Protein AF-A0A146LHI1-F1 (afdb_monomer)

Structure (mmCIF, N/CA/C/O backbone):
data_AF-A0A146LHI1-F1
#
_entry.id   AF-A0A146LHI1-F1
#
loop_
_atom_site.group_PDB
_atom_site.id
_atom_site.type_symbol
_atom_site.label_atom_id
_atom_site.label_alt_id
_atom_site.label_comp_id
_atom_site.label_asym_id
_atom_site.label_entity_id
_atom_site.label_seq_id
_atom_site.pdbx_PDB_ins_code
_atom_site.Cartn_x
_atom_site.Cartn_y
_atom_site.Cartn_z
_atom_site.occupancy
_atom_site.B_iso_or_equiv
_atom_site.auth_seq_id
_atom_site.auth_comp_id
_atom_site.auth_asym_id
_atom_site.auth_atom_id
_atom_site.pdbx_PDB_model_num
ATOM 1 N N . MET A 1 1 ? 1.008 -18.408 -31.759 1.00 40.12 1 MET A N 1
ATOM 2 C CA . MET A 1 1 ? 1.563 -17.221 -31.078 1.00 40.12 1 MET A CA 1
ATOM 3 C C . MET A 1 1 ? 3.050 -17.496 -30.949 1.00 40.12 1 MET A C 1
ATOM 5 O O . MET A 1 1 ? 3.368 -18.337 -30.124 1.00 40.12 1 MET A O 1
ATOM 9 N N . PRO A 1 2 ? 3.913 -16.957 -31.830 1.00 44.72 2 PRO A N 1
ATOM 10 C CA . PRO A 1 2 ? 5.350 -17.183 -31.703 1.00 44.72 2 PRO A CA 1
ATOM 11 C C . PRO A 1 2 ? 5.844 -16.527 -30.412 1.00 44.72 2 PRO A C 1
ATOM 13 O O . PRO A 1 2 ? 5.365 -15.439 -30.060 1.00 44.72 2 PRO A O 1
ATOM 16 N N . ASP A 1 3 ? 6.725 -17.228 -29.704 1.00 42.34 3 ASP A N 1
ATOM 17 C CA . ASP A 1 3 ? 7.229 -16.852 -28.386 1.00 42.34 3 ASP A CA 1
ATOM 18 C C . ASP A 1 3 ? 7.910 -15.480 -28.446 1.00 42.34 3 ASP A C 1
ATOM 20 O O . ASP A 1 3 ? 8.604 -15.137 -29.403 1.00 42.34 3 ASP A O 1
ATOM 24 N N . SER A 1 4 ? 7.719 -14.660 -27.413 1.00 50.78 4 SER A N 1
ATOM 25 C CA . SER A 1 4 ? 8.277 -13.299 -27.335 1.00 50.78 4 SER A CA 1
ATOM 26 C C . SER A 1 4 ? 9.807 -13.257 -27.448 1.00 50.78 4 SER A C 1
ATOM 28 O O . SER A 1 4 ? 10.361 -12.230 -27.837 1.00 50.78 4 SER A O 1
ATOM 30 N N . CYS A 1 5 ? 10.475 -14.379 -27.170 1.00 47.91 5 CYS A N 1
ATOM 31 C CA . CYS A 1 5 ? 11.906 -14.577 -27.373 1.00 47.91 5 CYS A CA 1
ATOM 32 C C . CYS A 1 5 ? 12.291 -14.568 -28.867 1.00 47.91 5 CYS A C 1
ATOM 34 O O . CYS A 1 5 ? 13.275 -13.936 -29.243 1.00 47.91 5 CYS A O 1
ATOM 36 N N . GLU A 1 6 ? 11.472 -15.168 -29.739 1.00 48.50 6 GLU A N 1
ATOM 37 C CA . GLU A 1 6 ? 11.751 -15.274 -31.180 1.00 48.50 6 GLU A CA 1
ATOM 38 C C . GLU A 1 6 ? 11.708 -13.907 -31.878 1.00 48.50 6 GLU A C 1
ATOM 40 O O . GLU A 1 6 ? 12.473 -13.655 -32.805 1.00 48.50 6 GLU A O 1
ATOM 45 N N . LYS A 1 7 ? 10.877 -12.973 -31.395 1.00 50.69 7 LYS A N 1
ATOM 46 C CA . LYS A 1 7 ? 10.744 -11.629 -31.991 1.00 50.69 7 LYS A CA 1
ATOM 47 C C . LYS A 1 7 ? 11.884 -10.676 -31.629 1.00 50.69 7 LYS A C 1
ATOM 49 O O . LYS A 1 7 ? 12.226 -9.809 -32.431 1.00 50.69 7 LYS A O 1
ATOM 54 N N . GLY A 1 8 ? 12.480 -10.836 -30.445 1.00 45.81 8 GLY A N 1
ATOM 55 C CA . GLY A 1 8 ? 13.686 -10.096 -30.055 1.00 45.81 8 GLY A CA 1
ATOM 56 C C . GLY A 1 8 ? 14.889 -10.502 -30.908 1.00 45.81 8 GLY A C 1
ATOM 57 O O . GLY A 1 8 ? 15.609 -9.642 -31.418 1.00 45.81 8 GLY A O 1
ATOM 58 N N . VAL A 1 9 ? 15.029 -11.809 -31.152 1.00 55.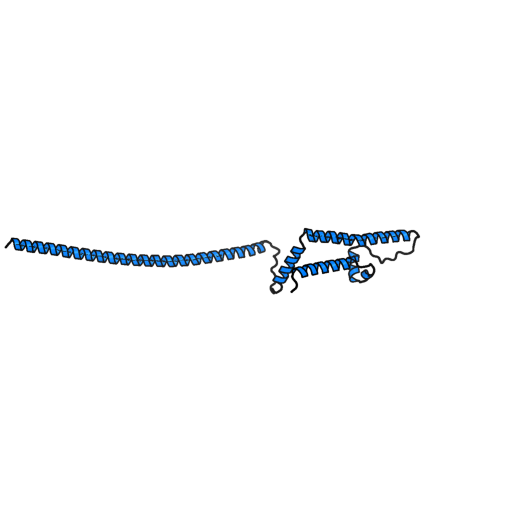19 9 VAL A N 1
ATOM 59 C CA . VAL A 1 9 ? 16.013 -12.358 -32.095 1.00 55.19 9 VAL A CA 1
ATOM 60 C C . VAL A 1 9 ? 15.736 -11.852 -33.515 1.00 55.19 9 VAL A C 1
ATOM 62 O O . VAL A 1 9 ? 16.649 -11.361 -34.164 1.00 55.19 9 VAL A O 1
ATOM 65 N N . GLU A 1 10 ? 14.474 -11.818 -33.958 1.00 54.97 10 GLU A N 1
ATOM 66 C CA . GLU A 1 10 ? 14.101 -11.312 -35.290 1.00 54.97 10 GLU A CA 1
ATOM 67 C C . GLU A 1 10 ? 14.444 -9.819 -35.495 1.00 54.97 10 GLU A C 1
ATOM 69 O O . GLU A 1 10 ? 14.783 -9.395 -36.601 1.00 54.97 10 GLU A O 1
ATOM 74 N N . HIS A 1 11 ? 14.370 -8.985 -34.454 1.00 49.94 11 HIS A N 1
ATOM 75 C CA . HIS A 1 11 ? 14.752 -7.568 -34.536 1.00 49.94 11 HIS A CA 1
ATOM 76 C C . HIS A 1 11 ? 16.267 -7.359 -34.538 1.00 49.94 11 HIS A C 1
ATOM 78 O O . HIS A 1 11 ? 16.753 -6.513 -35.294 1.00 49.94 11 HIS A O 1
ATOM 84 N N . LYS A 1 12 ? 17.009 -8.165 -33.770 1.00 53.09 12 LYS A N 1
ATOM 85 C CA . LYS A 1 12 ? 18.474 -8.220 -33.834 1.00 53.09 12 LYS A CA 1
ATOM 86 C C . LYS A 1 12 ? 18.936 -8.697 -35.207 1.00 53.09 12 LYS A C 1
ATOM 88 O O . LYS A 1 12 ? 19.757 -8.028 -35.823 1.00 53.09 12 LYS A O 1
ATOM 93 N N . ASP A 1 13 ? 18.344 -9.763 -35.733 1.00 55.41 13 ASP A N 1
ATOM 94 C CA . ASP A 1 13 ? 18.662 -10.289 -37.059 1.00 55.41 13 ASP A CA 1
ATOM 95 C C . ASP A 1 13 ? 18.301 -9.286 -38.153 1.00 55.41 13 ASP A C 1
ATOM 97 O O . ASP A 1 13 ? 19.088 -9.074 -39.065 1.00 55.41 13 ASP A O 1
ATOM 101 N N . ARG A 1 14 ? 17.175 -8.567 -38.050 1.00 59.03 14 ARG A N 1
ATOM 102 C CA . ARG A 1 14 ? 16.860 -7.475 -38.989 1.00 59.03 14 ARG A CA 1
ATOM 103 C C . ARG A 1 14 ? 17.859 -6.324 -38.913 1.00 59.03 14 ARG A C 1
ATOM 105 O O . ARG A 1 14 ? 18.213 -5.784 -39.958 1.00 59.03 14 ARG A O 1
ATOM 112 N N . PHE A 1 15 ? 18.306 -5.939 -37.720 1.00 52.72 15 PHE A N 1
ATOM 113 C CA . PHE A 1 15 ? 19.311 -4.891 -37.548 1.00 52.72 15 PHE A CA 1
ATOM 114 C C . PHE A 1 15 ? 20.678 -5.336 -38.081 1.00 52.72 15 PHE A C 1
ATOM 116 O O . PHE A 1 15 ? 21.306 -4.602 -38.836 1.00 52.72 15 PHE A O 1
ATOM 123 N N . LEU A 1 16 ? 21.097 -6.567 -37.792 1.00 56.06 16 LEU A N 1
ATOM 124 C CA . LEU A 1 16 ? 22.335 -7.146 -38.307 1.00 56.06 16 LEU A CA 1
ATOM 125 C C . LEU A 1 16 ? 22.276 -7.383 -39.820 1.00 56.06 16 LEU A C 1
ATOM 127 O O . LEU A 1 16 ? 23.267 -7.136 -40.488 1.00 56.06 16 LEU A O 1
ATOM 131 N N . VAL A 1 17 ? 21.121 -7.740 -40.387 1.00 60.38 17 VAL A N 1
ATOM 132 C CA . VAL A 1 17 ? 20.894 -7.801 -41.842 1.00 60.38 17 VAL A CA 1
ATOM 133 C C . VAL A 1 17 ? 20.937 -6.407 -42.470 1.00 60.38 17 VAL A C 1
ATOM 135 O O . VAL A 1 17 ? 21.407 -6.266 -43.595 1.00 60.38 17 VAL A O 1
ATOM 138 N N . LEU A 1 18 ? 20.464 -5.363 -41.782 1.00 54.53 18 LEU A N 1
ATOM 139 C CA . LEU A 1 18 ? 20.610 -3.976 -42.241 1.00 54.53 18 LEU A CA 1
ATOM 140 C C . LEU A 1 18 ? 22.076 -3.528 -42.199 1.00 54.53 18 LEU A C 1
ATOM 142 O O . LEU A 1 18 ? 22.525 -2.888 -43.145 1.00 54.53 18 LEU A O 1
ATOM 146 N N . VAL A 1 19 ? 22.825 -3.920 -41.167 1.00 53.97 19 VAL A N 1
ATOM 147 C CA . VAL A 1 19 ? 24.273 -3.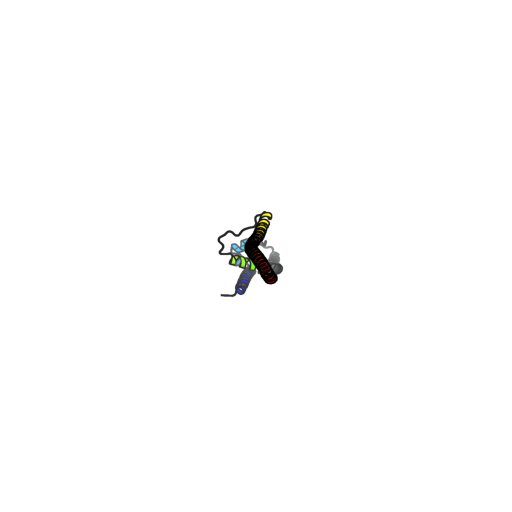695 -41.062 1.00 53.97 19 VAL A CA 1
ATOM 148 C C . VAL A 1 19 ? 25.033 -4.495 -42.122 1.00 53.97 19 VAL A C 1
ATOM 150 O O . VAL A 1 19 ? 25.901 -3.936 -42.775 1.00 53.97 19 VAL A O 1
ATOM 153 N N . ASP A 1 20 ? 24.670 -5.751 -42.382 1.00 52.69 20 ASP A N 1
ATOM 154 C CA . ASP A 1 20 ? 25.296 -6.586 -43.413 1.00 52.69 20 ASP A CA 1
ATOM 155 C C . ASP A 1 20 ? 24.976 -6.073 -44.823 1.00 52.69 20 ASP A C 1
ATOM 157 O O . ASP A 1 20 ? 25.837 -6.090 -45.702 1.00 52.69 20 ASP A O 1
ATOM 161 N N . LYS A 1 21 ? 23.759 -5.559 -45.051 1.00 53.72 21 LYS A N 1
ATOM 162 C CA . LYS A 1 21 ? 23.405 -4.830 -46.280 1.00 53.72 21 LYS A CA 1
ATOM 163 C C . LYS A 1 21 ? 24.200 -3.533 -46.414 1.00 53.72 21 LYS A C 1
ATOM 165 O O . LYS A 1 21 ? 24.601 -3.198 -47.518 1.00 53.72 21 LYS A O 1
ATOM 170 N N . TRP A 1 22 ? 24.457 -2.837 -45.308 1.00 48.62 22 TRP A N 1
ATOM 171 C CA . TRP A 1 22 ? 25.264 -1.616 -45.263 1.00 48.62 22 TRP A CA 1
ATOM 172 C C . TRP A 1 22 ? 26.755 -1.892 -45.524 1.00 48.62 22 TRP A C 1
ATOM 174 O O . TRP A 1 22 ? 27.389 -1.143 -46.260 1.00 48.62 22 TRP A O 1
ATOM 184 N N . THR A 1 23 ? 27.304 -3.001 -45.016 1.00 49.88 23 THR A N 1
ATOM 185 C CA . THR A 1 23 ? 28.701 -3.412 -45.246 1.00 49.88 23 THR A CA 1
ATOM 186 C C . THR A 1 23 ? 28.937 -4.077 -46.604 1.00 49.88 23 THR A C 1
ATOM 188 O O . THR A 1 23 ? 30.061 -4.054 -47.089 1.00 49.88 23 THR A O 1
ATOM 191 N N . ASN A 1 24 ? 27.903 -4.667 -47.219 1.00 46.91 24 ASN A N 1
ATOM 192 C CA . ASN A 1 24 ? 27.976 -5.299 -48.546 1.00 46.91 24 ASN A CA 1
ATOM 193 C C . ASN A 1 24 ? 27.496 -4.383 -49.688 1.00 46.91 24 ASN A C 1
ATOM 195 O O . ASN A 1 24 ? 27.391 -4.842 -50.826 1.00 46.91 24 ASN A O 1
ATOM 199 N N . CYS A 1 25 ? 27.205 -3.106 -49.416 1.00 48.09 25 CYS A N 1
ATOM 200 C CA . CYS A 1 25 ? 26.961 -2.117 -50.464 1.00 48.09 25 CYS A CA 1
ATOM 201 C C . CYS A 1 25 ? 28.216 -1.988 -51.341 1.00 48.09 25 CYS A C 1
ATOM 203 O O . CYS A 1 25 ? 29.228 -1.418 -50.930 1.00 48.09 25 CYS A O 1
ATOM 205 N N . ALA A 1 26 ? 28.152 -2.514 -52.564 1.00 49.66 26 ALA A N 1
ATOM 206 C CA . ALA A 1 26 ? 29.173 -2.267 -53.569 1.00 49.66 26 ALA A CA 1
ATOM 207 C C . ALA A 1 26 ? 29.173 -0.779 -53.956 1.00 49.66 26 ALA A C 1
ATOM 209 O O . ALA A 1 26 ? 28.142 -0.109 -53.911 1.00 49.66 26 ALA A O 1
ATOM 210 N N . LEU A 1 27 ? 30.328 -0.273 -54.396 1.00 46.66 27 LEU A N 1
ATOM 211 C CA . LEU A 1 27 ? 30.527 1.118 -54.832 1.00 46.66 27 LEU A CA 1
ATOM 212 C C . LEU A 1 27 ? 29.506 1.605 -55.886 1.00 46.66 27 LEU A C 1
ATOM 214 O O . LEU A 1 27 ? 29.318 2.808 -56.025 1.00 46.66 27 LEU A O 1
ATOM 218 N N . GLU A 1 28 ? 28.843 0.695 -56.604 1.00 46.12 28 GLU A N 1
ATOM 219 C CA . GLU A 1 28 ? 27.830 1.004 -57.622 1.00 46.12 28 GLU A CA 1
ATOM 220 C C . GLU A 1 28 ? 26.436 1.312 -57.030 1.00 46.12 28 GLU A C 1
ATOM 222 O O . GLU A 1 28 ? 25.680 2.093 -57.612 1.00 46.12 28 GLU A O 1
ATOM 227 N N . ASP A 1 29 ? 26.113 0.802 -55.833 1.00 46.62 29 ASP A N 1
ATOM 228 C CA . ASP A 1 29 ? 24.834 1.051 -55.139 1.00 46.62 29 ASP A CA 1
ATOM 229 C C . ASP A 1 29 ? 24.821 2.358 -54.324 1.00 46.62 29 ASP A C 1
ATOM 231 O O . ASP A 1 29 ? 23.758 2.858 -53.945 1.00 46.62 29 ASP A O 1
ATOM 235 N N . VAL A 1 30 ? 25.993 2.961 -54.100 1.00 45.81 30 VAL A N 1
ATOM 236 C CA . VAL A 1 30 ? 26.155 4.263 -53.423 1.00 45.81 30 VAL A CA 1
ATOM 237 C C . VAL A 1 30 ? 25.654 5.427 -54.300 1.00 45.81 30 VAL A C 1
ATOM 239 O O . VAL A 1 30 ? 25.475 6.538 -53.816 1.00 45.81 30 VAL A O 1
ATOM 242 N N . SER A 1 31 ? 25.336 5.168 -55.573 1.00 46.47 31 SER A N 1
ATOM 243 C CA . SER A 1 31 ? 24.736 6.134 -56.508 1.00 46.47 31 SER A CA 1
ATOM 244 C C . SER A 1 31 ? 23.271 6.492 -56.202 1.00 46.47 31 SER A C 1
ATOM 246 O O . SER A 1 31 ? 22.722 7.411 -56.808 1.00 46.47 31 SER A O 1
ATOM 248 N N . LYS A 1 32 ? 22.614 5.801 -55.257 1.00 49.12 32 LYS A N 1
ATOM 249 C CA . LYS A 1 32 ? 21.265 6.162 -54.797 1.00 49.12 32 LYS A CA 1
ATOM 250 C C . LYS A 1 32 ? 21.356 7.263 -53.737 1.00 49.12 3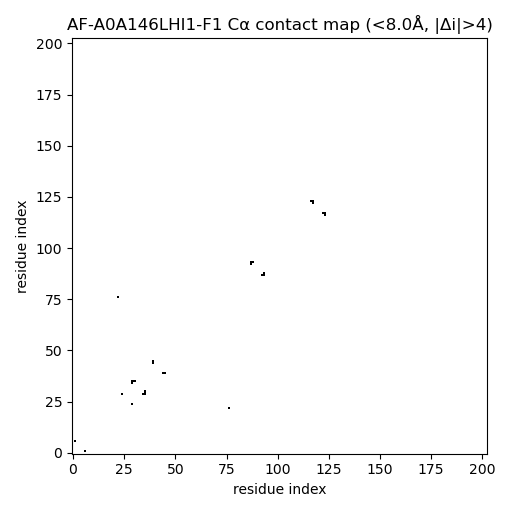2 LYS A C 1
ATOM 252 O O . LYS A 1 32 ? 21.743 7.014 -52.595 1.00 49.12 32 LYS A O 1
ATOM 257 N N . GLU A 1 33 ? 20.940 8.462 -54.138 1.00 46.28 33 GLU A N 1
ATOM 258 C CA . GLU A 1 33 ? 21.005 9.772 -53.459 1.00 46.28 33 GLU A CA 1
ATOM 259 C C . GLU A 1 33 ? 20.912 9.775 -51.917 1.00 46.28 33 GLU A C 1
ATOM 261 O O . GLU A 1 33 ? 21.637 10.526 -51.275 1.00 46.28 33 GLU A O 1
ATOM 266 N N . ARG A 1 34 ? 20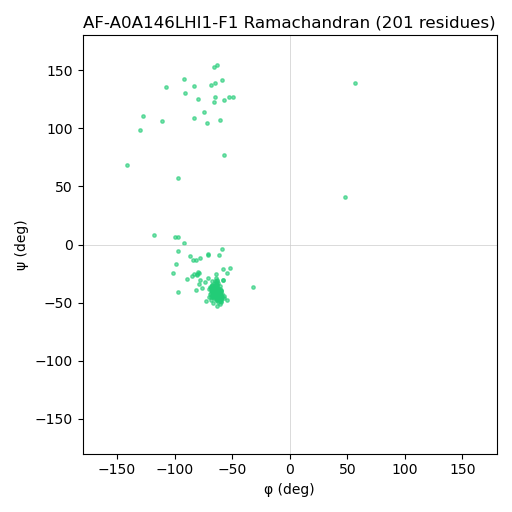.108 8.909 -51.279 1.00 42.22 34 ARG A N 1
ATOM 267 C CA . ARG A 1 34 ? 19.933 8.918 -49.807 1.00 42.22 34 ARG A CA 1
ATOM 268 C C . ARG A 1 34 ? 21.040 8.243 -48.994 1.00 42.22 34 ARG A C 1
ATOM 270 O O . ARG A 1 34 ? 21.176 8.550 -47.815 1.00 42.22 34 ARG A O 1
ATOM 277 N N . VAL A 1 35 ? 21.798 7.309 -49.571 1.00 41.41 35 VAL A N 1
ATOM 278 C CA . VAL A 1 35 ? 22.931 6.663 -48.869 1.00 41.41 35 VAL A CA 1
ATOM 279 C C . VAL A 1 35 ? 24.216 7.466 -49.088 1.00 41.41 35 VAL A C 1
ATOM 281 O O . VAL A 1 35 ? 25.051 7.532 -48.189 1.00 41.41 35 VAL A O 1
ATOM 284 N N . SER A 1 36 ? 24.323 8.146 -50.236 1.00 47.12 36 SER A N 1
ATOM 285 C CA . SER A 1 36 ? 25.430 9.047 -50.574 1.00 47.12 36 SER A CA 1
ATOM 286 C C . SER A 1 36 ? 25.537 10.240 -49.620 1.00 47.12 36 SER A C 1
ATOM 288 O O . SER A 1 36 ? 26.639 10.528 -49.169 1.00 47.12 36 SER A O 1
ATOM 290 N N . GLU A 1 37 ? 24.425 10.894 -49.259 1.00 43.09 37 GLU A N 1
ATOM 291 C CA . GLU A 1 37 ? 24.446 12.059 -48.349 1.00 43.09 37 GLU A CA 1
ATOM 292 C C . GLU A 1 37 ? 24.978 11.712 -46.950 1.00 43.09 37 GLU A C 1
ATOM 294 O O . GLU A 1 37 ? 25.816 12.423 -46.406 1.00 43.09 37 GLU A O 1
ATOM 299 N N . ILE A 1 38 ? 24.554 10.580 -46.378 1.00 42.56 38 ILE A N 1
ATOM 300 C CA . ILE A 1 38 ? 24.978 10.174 -45.026 1.00 42.56 38 ILE A CA 1
ATOM 301 C C . ILE A 1 38 ? 26.440 9.687 -45.024 1.00 42.56 38 ILE A C 1
ATOM 303 O O . ILE A 1 38 ? 27.160 9.882 -44.046 1.00 42.56 38 ILE A O 1
ATOM 307 N N . PHE A 1 39 ? 26.909 9.070 -46.114 1.00 40.38 39 PHE A N 1
ATOM 308 C CA . PHE A 1 39 ? 28.303 8.625 -46.232 1.00 40.38 39 PHE A CA 1
ATOM 309 C C . PHE A 1 39 ? 29.284 9.753 -46.575 1.00 40.38 39 PHE A C 1
ATOM 311 O O . PHE A 1 39 ? 30.417 9.709 -46.095 1.00 40.38 39 PHE A O 1
ATOM 318 N N . GLN A 1 40 ? 28.875 10.747 -47.371 1.00 45.31 40 GLN A N 1
ATOM 319 C CA . GLN A 1 40 ? 29.723 11.885 -47.747 1.00 45.31 40 GLN A CA 1
ATOM 320 C C . GLN A 1 40 ? 30.107 12.752 -46.541 1.00 45.31 40 GLN A C 1
ATOM 322 O O . GLN A 1 40 ? 31.238 13.234 -46.492 1.00 45.31 40 GLN A O 1
ATOM 327 N N . ASP A 1 41 ? 29.220 12.874 -45.549 1.00 39.22 41 ASP A N 1
ATOM 328 C CA . ASP A 1 41 ? 29.472 13.677 -44.346 1.00 39.22 41 ASP A CA 1
ATOM 329 C C . ASP A 1 41 ? 30.290 12.944 -43.266 1.00 39.22 41 ASP A C 1
ATOM 331 O O . ASP A 1 41 ? 30.971 13.587 -42.467 1.00 39.22 41 ASP A O 1
ATOM 335 N N . CYS A 1 42 ? 30.266 11.605 -43.222 1.00 40.53 42 CYS A N 1
ATOM 336 C CA . CYS A 1 42 ? 30.952 10.834 -42.173 1.00 40.53 42 CYS A CA 1
ATOM 337 C C . CYS A 1 42 ? 32.292 10.219 -42.599 1.00 40.53 42 CYS A C 1
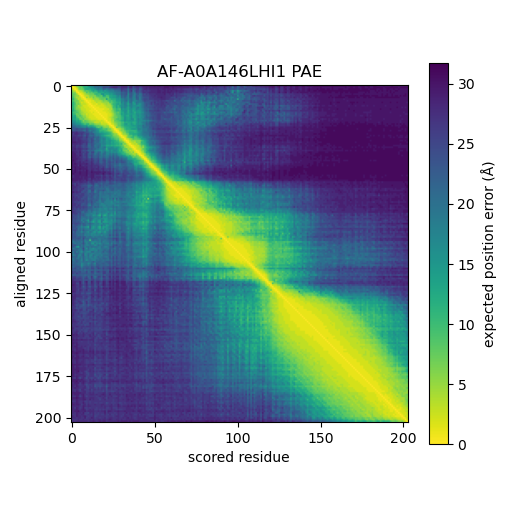ATOM 339 O O . CYS A 1 42 ? 33.139 9.954 -41.745 1.00 40.53 42 CYS A O 1
ATOM 341 N N . VAL A 1 43 ? 32.516 9.980 -43.893 1.00 46.19 43 VAL A N 1
ATOM 342 C CA . VAL A 1 43 ? 33.766 9.405 -44.402 1.00 46.19 43 VAL A CA 1
ATOM 343 C C . VAL A 1 43 ? 34.237 10.282 -45.554 1.00 46.19 43 VAL A C 1
ATOM 345 O O . VAL A 1 43 ? 33.747 10.154 -46.669 1.00 46.19 43 VAL A O 1
ATOM 348 N N . CYS A 1 44 ? 35.179 11.189 -45.277 1.00 43.09 44 CYS A N 1
ATOM 349 C CA . CYS A 1 44 ? 35.754 12.147 -46.228 1.00 43.09 44 CYS A CA 1
ATOM 350 C C . CYS A 1 44 ? 36.378 11.478 -47.470 1.00 43.09 44 CYS A C 1
ATOM 352 O O . CYS A 1 44 ? 37.601 11.374 -47.582 1.00 43.09 44 CYS A O 1
ATOM 354 N N . VAL A 1 45 ? 35.565 11.030 -48.427 1.00 44.22 45 VAL A N 1
ATOM 355 C CA . VAL A 1 45 ? 36.022 10.518 -49.723 1.00 44.22 45 VAL A CA 1
ATOM 356 C C . VAL A 1 45 ? 35.054 10.976 -50.816 1.00 44.22 45 VAL A C 1
ATOM 358 O O . VAL A 1 45 ? 34.341 10.177 -51.420 1.00 44.22 45 VAL A O 1
ATOM 361 N N . SER A 1 46 ? 35.037 12.279 -51.097 1.00 43.03 46 SER A N 1
ATOM 362 C CA . SER A 1 46 ? 34.418 12.809 -52.316 1.00 43.03 46 SER A CA 1
ATOM 363 C C . SER A 1 46 ? 35.182 12.303 -53.546 1.00 43.03 46 SER A C 1
ATOM 365 O O . SER A 1 46 ? 36.403 12.446 -53.619 1.00 43.03 46 SER A O 1
ATOM 367 N N . ILE A 1 47 ? 34.474 11.700 -54.507 1.00 49.47 47 ILE A N 1
ATOM 368 C CA . ILE A 1 47 ? 35.050 11.181 -55.765 1.00 49.47 47 ILE A CA 1
ATOM 369 C C . ILE A 1 47 ? 34.856 12.155 -56.936 1.00 49.47 47 ILE A C 1
ATOM 371 O O . ILE A 1 47 ? 35.591 12.074 -57.915 1.00 49.47 47 ILE A O 1
ATOM 375 N N . ASP A 1 48 ? 33.964 13.136 -56.846 1.00 43.34 48 ASP A N 1
ATOM 376 C CA . ASP A 1 48 ? 33.570 13.896 -58.038 1.00 43.34 48 ASP A CA 1
ATOM 377 C C . ASP A 1 48 ? 34.317 15.223 -58.198 1.00 43.34 48 ASP A C 1
ATOM 379 O O . ASP A 1 48 ? 33.720 16.291 -58.325 1.00 43.34 48 ASP A O 1
ATOM 383 N N . GLN A 1 49 ? 35.650 15.164 -58.247 1.00 40.06 49 GLN A N 1
ATOM 384 C CA . GLN A 1 49 ? 36.427 16.259 -58.830 1.00 40.06 49 GLN A CA 1
ATOM 385 C C . GLN A 1 49 ? 37.391 15.721 -59.897 1.00 40.06 49 GLN A C 1
ATOM 387 O O . GLN A 1 49 ? 38.360 15.036 -59.561 1.00 40.06 49 GLN A O 1
ATOM 392 N N . PRO A 1 50 ? 37.161 16.014 -61.192 1.00 40.28 50 PRO A N 1
ATOM 393 C CA . PRO A 1 50 ? 38.041 15.555 -62.252 1.00 40.28 50 PRO A CA 1
ATOM 394 C C . PRO A 1 50 ? 39.354 16.343 -62.171 1.00 40.28 50 PRO A C 1
ATOM 396 O O . PRO A 1 50 ? 39.408 17.515 -62.542 1.00 40.28 50 PRO A O 1
ATOM 399 N N . ARG A 1 51 ? 40.429 15.716 -61.675 1.00 43.53 51 ARG A N 1
ATOM 400 C CA . ARG A 1 51 ? 41.785 16.248 -61.871 1.00 43.53 51 ARG A CA 1
ATOM 401 C C . ARG A 1 51 ? 42.269 15.879 -63.272 1.00 43.53 51 ARG A C 1
ATOM 403 O O . ARG A 1 51 ? 42.235 14.725 -63.686 1.00 43.53 51 ARG A O 1
ATOM 410 N N . SER A 1 52 ? 42.657 16.913 -64.002 1.00 38.41 52 SER A N 1
ATOM 411 C CA . SER A 1 52 ? 43.116 16.929 -65.385 1.00 38.41 52 SER A CA 1
ATOM 412 C C . SER A 1 52 ? 44.481 16.249 -65.591 1.00 38.41 52 SER A C 1
ATOM 414 O O . SER A 1 52 ? 45.419 16.517 -64.853 1.00 38.41 52 SER A O 1
ATOM 416 N N . LEU A 1 53 ? 44.553 15.463 -66.677 1.00 38.97 53 LEU A N 1
ATOM 417 C CA . LEU A 1 53 ? 45.695 14.865 -67.405 1.00 38.97 53 LEU A CA 1
ATOM 418 C C . LEU A 1 53 ? 46.717 13.958 -66.666 1.00 38.97 53 LEU A C 1
ATOM 420 O O . LEU A 1 53 ? 47.180 14.297 -65.584 1.00 38.97 53 LEU A O 1
ATOM 424 N N . PRO A 1 54 ? 47.154 12.839 -67.299 1.00 45.44 54 PRO A N 1
ATOM 425 C CA . PRO A 1 54 ? 47.951 11.807 -66.644 1.00 45.44 54 PRO A CA 1
ATOM 426 C C . PRO A 1 54 ? 49.465 12.050 -66.767 1.00 45.44 54 PRO A C 1
ATOM 428 O O . PRO A 1 54 ? 50.008 12.208 -67.862 1.00 45.44 54 PRO A O 1
ATOM 431 N N . SER A 1 55 ? 50.160 11.977 -65.639 1.00 48.22 55 SER A N 1
ATOM 432 C CA . SER A 1 55 ? 51.602 11.762 -65.519 1.00 48.22 55 SER A CA 1
ATOM 433 C C . SER A 1 55 ? 51.868 10.256 -65.383 1.00 48.22 55 SER A C 1
ATOM 435 O O . SER A 1 55 ? 51.115 9.525 -64.745 1.00 48.22 55 SER A O 1
ATOM 437 N N . SER A 1 56 ? 52.944 9.732 -65.975 1.00 49.28 56 SER A N 1
ATOM 438 C CA . SER A 1 56 ? 53.242 8.286 -66.010 1.00 49.28 56 SER A CA 1
ATOM 439 C C . SER A 1 56 ? 53.441 7.623 -64.634 1.00 49.28 56 SER A C 1
ATOM 441 O O . SER A 1 56 ? 53.480 6.394 -64.559 1.00 49.28 56 SER A O 1
ATOM 443 N N . ASN A 1 57 ? 53.519 8.406 -63.552 1.00 51.22 57 ASN A N 1
ATOM 444 C CA . ASN A 1 57 ? 53.547 7.923 -62.166 1.00 51.22 57 ASN A CA 1
ATOM 445 C C . ASN A 1 57 ? 52.142 7.710 -61.557 1.00 51.22 57 ASN A C 1
ATOM 447 O O . ASN A 1 57 ? 52.015 7.063 -60.513 1.00 51.22 57 ASN A O 1
ATOM 451 N N . ASP A 1 58 ? 51.082 8.163 -62.231 1.00 53.00 58 ASP A N 1
ATOM 452 C CA . ASP A 1 58 ? 49.710 8.147 -61.710 1.00 53.00 58 ASP A CA 1
ATOM 453 C C . ASP A 1 58 ? 49.124 6.740 -61.625 1.00 53.00 58 ASP A C 1
ATOM 455 O O . ASP A 1 58 ? 48.373 6.444 -60.709 1.00 53.00 58 ASP A O 1
ATOM 459 N N . LYS A 1 59 ? 49.536 5.794 -62.479 1.00 53.91 59 LYS A N 1
ATOM 460 C CA . LYS A 1 59 ? 49.020 4.411 -62.399 1.00 53.91 59 LYS A CA 1
ATOM 461 C C . LYS A 1 59 ? 49.417 3.699 -61.103 1.00 53.91 59 LYS A C 1
ATOM 463 O O . LYS A 1 59 ? 48.683 2.829 -60.632 1.00 53.91 59 LYS A O 1
ATOM 468 N N . GLN A 1 60 ? 50.581 4.025 -60.537 1.00 53.56 60 GLN A N 1
ATOM 469 C CA . GLN A 1 60 ? 51.016 3.469 -59.254 1.00 53.56 60 GLN A CA 1
ATOM 470 C C . GLN A 1 60 ? 50.369 4.212 -58.082 1.00 53.56 60 GLN A C 1
ATOM 472 O O . GLN A 1 60 ? 49.926 3.556 -57.138 1.00 53.56 60 GLN A O 1
ATOM 477 N N . ALA A 1 61 ? 50.242 5.540 -58.180 1.00 50.31 61 ALA A N 1
ATOM 478 C CA . ALA A 1 61 ? 49.532 6.360 -57.202 1.00 50.31 61 ALA A CA 1
ATOM 479 C C . ALA A 1 61 ? 48.039 5.990 -57.118 1.00 50.31 61 ALA A C 1
ATOM 481 O O . ALA A 1 61 ? 47.534 5.756 -56.026 1.00 50.31 61 ALA A O 1
ATOM 482 N N . ASP A 1 62 ? 47.368 5.788 -58.252 1.00 53.16 62 ASP A N 1
ATOM 483 C CA . ASP A 1 62 ? 45.978 5.331 -58.341 1.00 53.16 62 ASP A CA 1
ATOM 484 C C . ASP A 1 62 ? 45.802 3.915 -57.794 1.00 53.16 62 ASP A C 1
ATOM 486 O O . ASP A 1 62 ? 44.807 3.608 -57.137 1.00 53.16 62 ASP A O 1
ATOM 490 N N . LYS A 1 63 ? 46.770 3.020 -58.033 1.00 56.69 63 LYS A N 1
ATOM 491 C CA . LYS A 1 63 ? 46.739 1.656 -57.484 1.00 56.69 63 LYS A CA 1
ATOM 492 C C . LYS A 1 63 ? 46.929 1.662 -55.967 1.00 56.69 63 LYS A C 1
ATOM 494 O O . LYS A 1 63 ? 46.294 0.863 -55.280 1.00 56.69 63 LYS A O 1
ATOM 499 N N . LEU A 1 64 ? 47.776 2.547 -55.445 1.00 57.44 64 LEU A N 1
ATOM 500 C CA . LEU A 1 64 ? 47.972 2.738 -54.010 1.00 57.44 64 LEU A CA 1
ATOM 501 C C . LEU A 1 64 ? 46.743 3.391 -53.364 1.00 57.44 64 LEU A C 1
ATOM 503 O O . LEU A 1 64 ? 46.262 2.885 -52.356 1.00 57.44 64 LEU A O 1
ATOM 507 N N . ALA A 1 65 ? 46.177 4.431 -53.978 1.00 55.44 65 ALA A N 1
ATOM 508 C CA . ALA A 1 65 ? 44.959 5.095 -53.521 1.00 55.44 65 ALA A CA 1
ATOM 509 C C . ALA A 1 65 ? 43.763 4.133 -53.504 1.00 55.44 65 ALA A C 1
ATOM 511 O O . ALA A 1 65 ? 43.034 4.079 -52.516 1.00 55.44 65 ALA A O 1
ATOM 512 N N . LYS A 1 66 ? 43.606 3.294 -54.540 1.00 59.25 66 LYS A N 1
ATOM 513 C CA . LYS A 1 66 ? 42.602 2.218 -54.559 1.00 59.25 66 LYS A CA 1
ATOM 514 C C . LYS A 1 66 ? 42.824 1.216 -53.430 1.00 59.25 66 LYS A C 1
ATOM 516 O O . LYS A 1 66 ? 41.872 0.890 -52.740 1.00 59.25 66 LYS A O 1
ATOM 521 N N . LYS A 1 67 ? 44.063 0.775 -53.188 1.00 62.78 67 LYS A N 1
ATOM 522 C CA . LYS A 1 67 ? 44.379 -0.150 -52.083 1.00 62.78 67 LYS A CA 1
ATOM 523 C C . LYS A 1 67 ? 44.108 0.450 -50.703 1.00 62.78 67 LYS A C 1
ATOM 525 O O . LYS A 1 67 ? 43.543 -0.239 -49.864 1.00 62.78 67 LYS A O 1
ATOM 530 N N . ILE A 1 68 ? 44.491 1.706 -50.473 1.00 57.66 68 ILE A N 1
ATOM 531 C CA . ILE A 1 68 ? 44.241 2.419 -49.211 1.00 57.66 68 ILE A CA 1
ATOM 532 C C . ILE A 1 68 ? 42.735 2.597 -49.006 1.00 57.66 68 ILE A C 1
ATOM 534 O O . ILE A 1 68 ? 42.226 2.327 -47.925 1.00 57.66 68 ILE A O 1
ATOM 538 N N . LYS A 1 69 ? 42.003 2.969 -50.060 1.00 62.59 69 LYS A N 1
ATOM 539 C CA . LYS A 1 69 ? 40.549 3.107 -50.014 1.00 62.59 69 LYS A CA 1
ATOM 540 C C . LYS A 1 69 ? 39.853 1.779 -49.728 1.00 62.59 69 LYS A C 1
ATOM 542 O O . LYS A 1 69 ? 39.008 1.742 -48.848 1.00 62.59 69 LYS A O 1
ATOM 547 N N . THR A 1 70 ? 40.219 0.701 -50.421 1.00 61.75 70 THR A N 1
ATOM 548 C CA . THR A 1 70 ? 39.691 -0.642 -50.143 1.00 61.75 70 THR A CA 1
ATOM 549 C C . THR A 1 70 ? 40.013 -1.059 -48.709 1.00 61.75 70 THR A C 1
ATOM 551 O O . THR A 1 70 ? 39.125 -1.503 -48.002 1.00 61.75 70 THR A O 1
ATOM 554 N N . ALA A 1 71 ? 41.232 -0.814 -48.221 1.00 59.16 71 ALA A N 1
ATOM 555 C CA . ALA A 1 71 ? 41.594 -1.117 -46.839 1.00 59.16 71 ALA A CA 1
ATOM 556 C C . ALA A 1 71 ? 40.747 -0.340 -45.817 1.00 59.16 71 ALA A C 1
ATOM 558 O O . ALA A 1 71 ? 40.312 -0.926 -44.832 1.00 59.16 71 ALA A O 1
ATOM 559 N N . ILE A 1 72 ? 40.481 0.949 -46.041 1.00 56.25 72 ILE A N 1
ATOM 560 C CA . ILE A 1 72 ? 39.633 1.775 -45.164 1.00 56.25 72 ILE A CA 1
ATOM 561 C C . ILE A 1 72 ? 38.170 1.313 -45.236 1.00 56.25 72 ILE A C 1
ATOM 563 O O . ILE A 1 72 ? 37.550 1.073 -44.206 1.00 56.25 72 ILE A O 1
ATOM 567 N N . VAL A 1 73 ? 37.634 1.109 -46.440 1.00 58.84 73 VAL A N 1
ATOM 568 C CA . VAL A 1 73 ? 36.248 0.654 -46.645 1.00 58.84 73 VAL A CA 1
ATOM 569 C C . VAL A 1 73 ? 36.020 -0.748 -46.076 1.00 58.84 73 VAL A C 1
ATOM 571 O O . VAL A 1 73 ? 34.960 -1.006 -45.521 1.00 58.84 73 VAL A O 1
ATOM 574 N N . ASP A 1 74 ? 37.015 -1.632 -46.132 1.00 60.62 74 ASP A N 1
ATOM 575 C CA . ASP A 1 74 ? 36.884 -3.002 -45.633 1.00 60.62 74 ASP A CA 1
ATOM 576 C C . ASP A 1 74 ? 37.163 -3.122 -44.125 1.00 60.62 74 ASP A C 1
ATOM 578 O O . ASP A 1 74 ? 36.670 -4.056 -43.484 1.00 60.62 74 ASP A O 1
ATOM 582 N N . SER A 1 75 ? 37.975 -2.225 -43.546 1.00 61.22 75 SER A N 1
ATOM 583 C CA . SER A 1 75 ? 38.387 -2.304 -42.133 1.00 61.22 75 SER A CA 1
ATOM 584 C C . SER A 1 75 ? 37.547 -1.434 -41.203 1.00 61.22 75 SER A C 1
ATOM 586 O O . SER A 1 75 ? 37.179 -1.898 -40.123 1.00 61.22 75 SER A O 1
ATOM 588 N N . THR A 1 76 ? 37.186 -0.214 -41.609 1.00 65.94 76 THR A N 1
ATOM 589 C CA . THR A 1 76 ? 36.464 0.735 -40.751 1.00 65.94 76 THR A CA 1
ATOM 590 C C . THR A 1 76 ? 35.078 0.221 -40.341 1.00 65.94 76 THR A C 1
ATOM 592 O O . THR A 1 76 ? 34.797 0.225 -39.144 1.00 65.94 76 THR A O 1
ATOM 595 N N . PRO A 1 77 ? 34.230 -0.328 -41.235 1.00 68.12 77 PRO A N 1
ATOM 596 C CA . PRO A 1 77 ? 32.930 -0.870 -40.831 1.00 68.12 77 PRO A CA 1
ATOM 597 C C . PRO A 1 77 ? 33.040 -2.090 -39.909 1.00 68.12 77 PRO A C 1
ATOM 599 O O . PRO A 1 77 ? 32.208 -2.265 -39.022 1.00 68.12 77 PRO A O 1
ATOM 602 N N . LYS A 1 78 ? 34.079 -2.923 -40.077 1.00 70.56 78 LYS A N 1
ATOM 603 C CA . LYS A 1 78 ? 34.329 -4.069 -39.187 1.00 70.56 78 LYS A CA 1
ATOM 604 C C . LYS A 1 78 ? 34.714 -3.606 -37.790 1.00 70.56 78 LYS A C 1
ATOM 606 O O . LYS A 1 78 ? 34.187 -4.139 -36.822 1.00 70.56 78 LYS A O 1
ATOM 611 N N . HIS A 1 79 ? 35.593 -2.612 -37.692 1.00 68.31 79 HIS A N 1
ATOM 612 C CA . HIS A 1 79 ? 36.021 -2.075 -36.406 1.00 68.31 79 HIS A CA 1
ATOM 613 C C . HIS A 1 79 ? 34.868 -1.379 -35.675 1.00 68.31 79 HIS A C 1
ATOM 615 O O . HIS A 1 79 ? 34.596 -1.711 -34.529 1.00 68.31 79 HIS A O 1
ATOM 621 N N . VAL A 1 80 ? 34.102 -0.540 -36.381 1.00 72.00 80 VAL A N 1
ATOM 622 C CA . VAL A 1 80 ? 32.898 0.110 -35.836 1.00 72.00 80 VAL A CA 1
ATOM 623 C C . VAL A 1 80 ? 31.866 -0.922 -35.374 1.00 72.00 80 VAL A C 1
ATOM 625 O O . VAL A 1 80 ? 31.251 -0.748 -34.327 1.00 72.00 80 VAL A O 1
ATOM 628 N N . ARG A 1 81 ? 31.672 -2.021 -36.117 1.00 71.38 81 ARG A N 1
ATOM 629 C CA . ARG A 1 81 ? 30.756 -3.097 -35.707 1.00 71.38 81 ARG A CA 1
ATOM 630 C C . ARG A 1 81 ? 31.223 -3.790 -34.430 1.00 71.38 81 ARG A C 1
ATOM 632 O O . ARG A 1 81 ? 30.380 -4.095 -33.592 1.00 71.38 81 ARG A O 1
ATOM 639 N N . VAL A 1 82 ? 32.522 -4.055 -34.298 1.00 76.06 82 VAL A N 1
ATOM 640 C CA . VAL A 1 82 ? 33.097 -4.663 -33.090 1.00 76.06 82 VAL A CA 1
ATOM 641 C C . VAL A 1 82 ? 32.909 -3.729 -31.898 1.00 76.06 82 VAL A C 1
ATOM 643 O O . VAL A 1 82 ? 32.260 -4.135 -30.943 1.00 76.06 82 VAL A O 1
ATOM 646 N N . GLU A 1 83 ? 33.325 -2.465 -32.003 1.00 74.88 83 GLU A N 1
ATOM 647 C CA . GLU A 1 83 ? 33.165 -1.482 -30.920 1.00 74.88 83 GLU A CA 1
ATOM 648 C C . GLU A 1 83 ? 31.695 -1.275 -30.530 1.00 74.88 83 GLU A C 1
ATOM 650 O O . GLU A 1 83 ? 31.361 -1.186 -29.352 1.00 74.88 83 GLU A O 1
ATOM 655 N N . LEU A 1 84 ? 30.785 -1.235 -31.509 1.00 73.25 84 LEU A N 1
ATOM 656 C CA . LEU A 1 84 ? 29.355 -1.106 -31.237 1.00 73.25 84 LEU A CA 1
ATOM 657 C C . LEU A 1 84 ? 28.798 -2.351 -30.541 1.00 73.25 84 LEU A C 1
ATOM 659 O O . LEU A 1 84 ? 27.966 -2.225 -29.648 1.00 73.25 84 LEU A O 1
ATOM 663 N N . THR A 1 85 ? 29.230 -3.545 -30.948 1.00 75.06 85 THR A N 1
ATOM 664 C CA . THR A 1 85 ? 28.782 -4.802 -30.332 1.00 75.06 85 THR A CA 1
ATOM 665 C C . THR A 1 85 ? 29.289 -4.897 -28.897 1.00 75.06 85 THR A C 1
ATOM 667 O O . THR A 1 85 ? 28.498 -5.161 -27.998 1.00 75.06 85 THR A O 1
ATOM 670 N N . GLU A 1 86 ? 30.562 -4.575 -28.668 1.00 78.19 86 GLU A N 1
ATOM 671 C CA . GLU A 1 86 ? 31.161 -4.516 -27.332 1.00 78.19 86 GLU A CA 1
ATOM 672 C C . GLU A 1 86 ? 30.434 -3.492 -26.450 1.00 78.19 86 GLU A C 1
ATOM 674 O O . GLU A 1 86 ? 29.995 -3.827 -25.355 1.00 78.19 86 GLU A O 1
ATOM 679 N N . ALA A 1 87 ? 30.176 -2.278 -26.949 1.00 74.94 87 ALA A N 1
ATOM 680 C CA . ALA A 1 87 ? 29.435 -1.261 -26.203 1.00 74.94 87 ALA A CA 1
ATOM 681 C C . ALA A 1 87 ? 27.987 -1.679 -25.883 1.00 74.94 87 ALA A C 1
ATOM 683 O O . ALA A 1 87 ? 27.452 -1.304 -24.831 1.00 74.94 87 ALA A O 1
ATOM 684 N N . LEU A 1 88 ? 27.338 -2.432 -26.781 1.00 75.12 88 LEU A N 1
ATOM 685 C CA . LEU A 1 88 ? 25.996 -2.981 -26.573 1.00 75.12 88 LEU A CA 1
ATOM 686 C C . LEU A 1 88 ? 25.978 -4.064 -25.487 1.00 75.12 88 LEU A C 1
ATOM 688 O O . LEU A 1 88 ? 25.074 -4.058 -24.645 1.00 75.12 88 LEU A O 1
ATOM 692 N N . GLU A 1 89 ? 26.983 -4.937 -25.486 1.00 77.12 89 GLU A N 1
ATOM 693 C CA . GLU A 1 89 ? 27.148 -6.024 -24.519 1.00 77.12 89 GLU A CA 1
ATOM 694 C C . GLU A 1 89 ? 27.582 -5.510 -23.138 1.00 77.12 89 GLU A C 1
ATOM 696 O O . GLU A 1 89 ? 26.921 -5.815 -22.149 1.00 77.12 89 GLU A O 1
ATOM 701 N N . GLU A 1 90 ? 28.606 -4.653 -23.049 1.00 79.81 90 GLU A N 1
ATOM 702 C CA . GLU A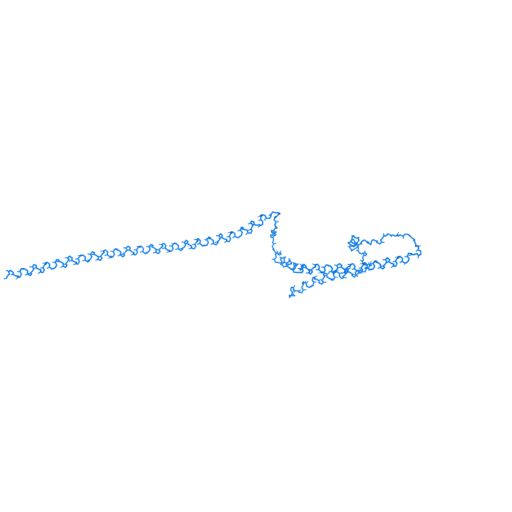 1 90 ? 29.117 -4.100 -21.781 1.00 79.81 90 GLU A CA 1
ATOM 703 C C . GLU A 1 90 ? 28.054 -3.348 -20.972 1.00 79.81 90 GLU A C 1
ATOM 705 O O . GLU A 1 90 ? 28.100 -3.291 -19.742 1.00 79.81 90 GLU A O 1
ATOM 710 N N . ASN A 1 91 ? 27.089 -2.740 -21.660 1.00 76.88 91 ASN A N 1
ATOM 711 C CA . ASN A 1 91 ? 26.047 -1.936 -21.035 1.00 76.88 91 ASN A CA 1
ATOM 712 C C . ASN A 1 91 ? 24.718 -2.679 -20.865 1.00 76.88 91 ASN A C 1
ATOM 714 O O . ASN A 1 91 ? 23.733 -2.036 -20.469 1.00 76.88 91 ASN A O 1
ATOM 718 N N . ASP A 1 92 ? 24.666 -3.980 -21.170 1.00 84.00 92 ASP A N 1
ATOM 719 C CA . ASP A 1 92 ? 23.452 -4.803 -21.158 1.00 84.00 92 ASP A CA 1
ATOM 720 C C . ASP A 1 92 ? 22.285 -4.123 -21.898 1.00 84.00 92 ASP A C 1
ATOM 722 O O . ASP A 1 92 ? 21.135 -4.085 -21.427 1.00 84.00 92 ASP A O 1
ATOM 726 N N . PHE A 1 93 ? 22.572 -3.494 -23.043 1.00 78.50 93 PHE A N 1
ATOM 727 C CA . PHE A 1 93 ? 21.563 -2.711 -23.753 1.00 78.50 93 PHE A CA 1
ATOM 728 C C . PHE A 1 93 ? 20.394 -3.578 -24.222 1.00 78.50 93 PHE A C 1
ATOM 730 O O . PHE A 1 93 ? 19.260 -3.102 -24.191 1.00 78.50 93 PHE A O 1
ATOM 737 N N . ASP A 1 94 ? 20.630 -4.855 -24.524 1.00 76.00 94 ASP A N 1
ATOM 738 C CA . ASP A 1 94 ? 19.584 -5.830 -24.848 1.00 76.00 94 ASP A CA 1
ATOM 739 C C . ASP A 1 94 ? 18.518 -5.897 -23.744 1.00 76.00 94 ASP A C 1
ATOM 741 O O . ASP A 1 94 ? 17.317 -5.763 -23.999 1.00 76.00 94 ASP A O 1
ATOM 745 N N . GLN A 1 95 ? 18.940 -5.998 -22.480 1.00 79.19 95 GLN A N 1
ATOM 746 C CA . GLN A 1 95 ? 18.009 -6.053 -21.355 1.00 79.19 95 GLN A CA 1
ATOM 747 C C . GLN A 1 95 ? 17.292 -4.712 -21.143 1.00 79.19 95 GLN A C 1
ATOM 749 O O . GLN A 1 95 ? 16.108 -4.677 -20.793 1.00 79.19 95 GLN A O 1
ATOM 754 N N . LYS A 1 96 ? 17.990 -3.590 -21.352 1.00 80.69 96 LYS A N 1
ATOM 755 C CA . LYS A 1 96 ? 17.413 -2.244 -21.208 1.00 80.69 96 LYS A CA 1
ATOM 756 C C . LYS A 1 96 ? 16.371 -1.957 -22.292 1.00 80.69 96 LYS A C 1
ATOM 758 O O . LYS A 1 96 ? 15.282 -1.487 -21.960 1.00 80.69 96 LYS A O 1
ATOM 763 N N . PHE A 1 97 ? 16.658 -2.280 -23.552 1.00 82.94 97 PHE A N 1
ATOM 764 C CA . PHE A 1 97 ? 15.711 -2.139 -24.659 1.00 82.94 97 PHE A CA 1
ATOM 765 C C . PHE A 1 97 ? 14.503 -3.053 -24.484 1.00 82.94 97 PHE A C 1
ATOM 767 O O . PHE A 1 97 ? 13.376 -2.594 -24.679 1.00 82.94 97 PHE A O 1
ATOM 774 N N . GLN A 1 98 ? 14.707 -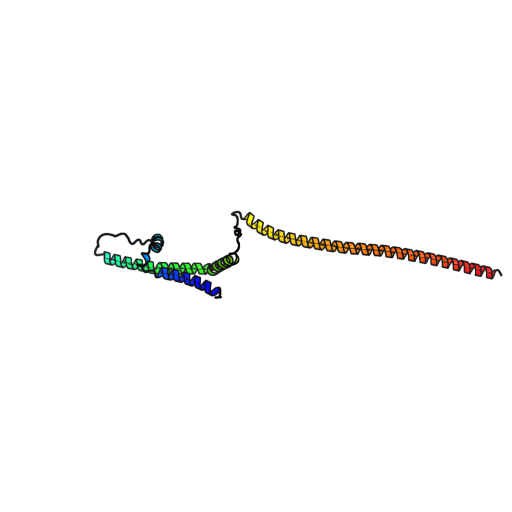4.286 -24.012 1.00 81.75 98 GLN A N 1
ATOM 775 C CA . GLN A 1 98 ? 13.598 -5.185 -23.706 1.00 81.75 98 GLN A CA 1
ATOM 776 C C . GLN A 1 98 ? 12.675 -4.597 -22.629 1.00 81.75 98 GLN A C 1
ATOM 778 O O . GLN A 1 98 ? 11.465 -4.509 -22.827 1.00 81.75 98 GLN A O 1
ATOM 783 N N . ARG A 1 99 ? 13.233 -4.094 -21.519 1.00 84.31 99 ARG A N 1
ATOM 784 C CA . ARG A 1 99 ? 12.441 -3.443 -20.458 1.00 84.31 99 ARG A CA 1
ATOM 785 C C . ARG A 1 99 ? 11.678 -2.220 -20.969 1.00 84.31 99 ARG A C 1
ATOM 787 O O . ARG A 1 99 ? 10.536 -2.002 -20.564 1.00 84.31 99 ARG A O 1
ATOM 794 N N . LEU A 1 100 ? 12.286 -1.413 -21.842 1.00 83.12 100 LEU A N 1
ATOM 795 C CA . LEU A 1 100 ? 11.618 -0.268 -22.468 1.00 83.12 100 LEU A CA 1
ATOM 796 C C . LEU A 1 100 ? 10.451 -0.712 -23.358 1.00 83.12 100 LEU A C 1
ATOM 798 O O . LEU A 1 100 ? 9.370 -0.125 -23.277 1.00 83.12 100 LEU A O 1
ATOM 802 N N . HIS A 1 101 ? 10.651 -1.752 -24.167 1.00 86.44 101 HIS A N 1
ATOM 803 C CA . HIS A 1 101 ? 9.610 -2.321 -25.016 1.00 86.44 101 HIS A CA 1
ATOM 804 C C . HIS A 1 101 ? 8.439 -2.862 -24.183 1.00 86.44 101 HIS A C 1
ATOM 806 O O . HIS A 1 101 ? 7.287 -2.510 -24.436 1.00 86.44 101 HIS A O 1
ATOM 812 N N . ASP A 1 102 ? 8.722 -3.633 -23.134 1.00 88.50 102 ASP A N 1
ATOM 813 C CA . ASP A 1 102 ? 7.697 -4.188 -22.246 1.00 88.50 102 ASP A CA 1
ATOM 814 C C . ASP A 1 102 ? 6.895 -3.084 -21.544 1.00 88.50 102 ASP A C 1
ATOM 816 O O . ASP A 1 102 ? 5.668 -3.158 -21.438 1.00 88.50 102 ASP A O 1
ATOM 820 N N . MET A 1 103 ? 7.566 -2.015 -21.096 1.00 82.94 103 MET A N 1
ATOM 821 C CA . MET A 1 103 ? 6.885 -0.845 -20.538 1.00 82.94 103 MET A CA 1
ATOM 822 C C . MET A 1 103 ? 5.997 -0.150 -21.572 1.00 82.94 103 MET A C 1
ATOM 824 O O . MET A 1 103 ? 4.882 0.247 -21.231 1.00 82.94 103 MET A O 1
ATOM 828 N N . ARG A 1 104 ? 6.457 -0.009 -22.821 1.00 82.25 104 ARG A N 1
ATOM 829 C CA . ARG A 1 104 ? 5.657 0.576 -23.903 1.00 82.25 104 ARG A CA 1
ATOM 830 C C . ARG A 1 104 ? 4.393 -0.242 -24.145 1.00 82.25 104 ARG A C 1
ATOM 832 O O . ARG A 1 104 ? 3.307 0.328 -24.124 1.00 82.25 104 ARG A O 1
ATOM 839 N N . GLU A 1 105 ? 4.515 -1.556 -24.311 1.00 87.44 105 GLU A N 1
ATOM 840 C CA . GLU A 1 105 ? 3.364 -2.429 -24.559 1.00 87.44 105 GLU A CA 1
ATOM 841 C C . GLU A 1 105 ? 2.380 -2.447 -23.386 1.00 87.44 105 GLU A C 1
ATOM 843 O O . GLU A 1 105 ? 1.170 -2.399 -23.597 1.00 87.44 105 GLU A O 1
ATOM 848 N N . LYS A 1 106 ? 2.878 -2.433 -22.144 1.00 86.50 106 LYS A N 1
ATOM 849 C CA . LYS A 1 106 ? 2.040 -2.406 -20.935 1.00 86.50 106 LYS A CA 1
ATOM 850 C C . LYS A 1 106 ? 1.192 -1.136 -20.807 1.00 86.50 106 LYS A C 1
ATOM 852 O O . LYS A 1 106 ? 0.142 -1.166 -20.164 1.00 86.50 106 LYS A O 1
ATOM 857 N N . TYR A 1 107 ? 1.652 -0.016 -21.358 1.00 83.44 107 TYR A N 1
ATOM 858 C CA . TYR A 1 107 ? 1.010 1.289 -21.187 1.00 83.44 107 TYR A CA 1
ATOM 859 C C . TYR A 1 107 ? 0.503 1.914 -22.490 1.00 83.44 107 TYR A C 1
ATOM 861 O O . TYR A 1 107 ? 0.046 3.055 -22.451 1.00 83.44 107 TYR A O 1
ATOM 869 N N . LYS A 1 108 ? 0.531 1.189 -23.615 1.00 85.25 108 LYS A N 1
ATOM 870 C CA . LYS A 1 108 ? 0.155 1.707 -24.942 1.00 85.25 108 LYS A CA 1
ATOM 871 C C . LYS A 1 108 ? -1.273 2.253 -25.025 1.00 85.25 108 LYS A C 1
ATOM 873 O O . LYS A 1 108 ? -1.511 3.202 -25.759 1.00 85.25 108 LYS A O 1
ATOM 878 N N . ASP A 1 109 ? -2.187 1.699 -24.229 1.00 85.19 109 ASP A N 1
ATOM 879 C CA . ASP A 1 109 ? -3.607 2.072 -24.232 1.00 85.19 109 ASP A CA 1
ATOM 880 C C . ASP A 1 109 ? -3.941 3.187 -23.225 1.00 85.19 109 ASP A C 1
ATOM 882 O O . ASP A 1 109 ? -5.098 3.585 -23.078 1.00 85.19 109 ASP A O 1
ATOM 886 N N . ARG A 1 110 ? -2.948 3.709 -22.489 1.00 80.00 110 ARG A N 1
ATOM 887 C CA . ARG A 1 110 ? -3.173 4.849 -21.595 1.00 80.00 110 ARG A CA 1
ATOM 888 C C . ARG A 1 110 ? -3.318 6.122 -22.425 1.00 80.00 110 ARG A C 1
ATOM 890 O O . ARG A 1 110 ? -2.359 6.601 -23.014 1.00 80.00 110 ARG A O 1
ATOM 897 N N . THR A 1 111 ? -4.510 6.707 -22.398 1.00 73.88 111 THR A N 1
ATOM 898 C CA . THR A 1 111 ? -4.827 8.001 -23.028 1.00 73.88 111 THR A CA 1
ATOM 899 C C . THR A 1 111 ? -4.348 9.210 -22.223 1.00 73.88 111 THR A C 1
ATOM 901 O O . THR A 1 111 ? -4.357 10.329 -22.728 1.00 73.88 111 THR A O 1
ATOM 904 N N . GLN A 1 112 ? -3.933 9.007 -20.970 1.00 74.75 112 GLN A N 1
ATOM 905 C CA . GLN A 1 112 ? -3.373 10.063 -20.130 1.00 74.75 112 GLN A CA 1
ATOM 906 C C . GLN A 1 112 ? -1.890 10.265 -20.423 1.00 74.75 112 GLN A C 1
ATOM 908 O O . GLN A 1 112 ? -1.123 9.301 -20.495 1.00 74.75 112 GLN A O 1
ATOM 913 N N . GLU A 1 113 ? -1.484 11.530 -20.515 1.00 73.69 113 GLU A N 1
ATOM 914 C CA . GLU A 1 113 ? -0.080 11.895 -20.638 1.00 73.69 113 GLU A CA 1
ATOM 915 C C . GLU A 1 113 ? 0.711 11.328 -19.454 1.00 73.69 113 GLU A C 1
ATOM 917 O O . GLU A 1 113 ? 0.377 11.523 -18.281 1.00 73.69 113 GLU A O 1
ATOM 922 N N . ALA A 1 114 ? 1.752 10.557 -19.769 1.00 71.12 114 ALA A N 1
ATOM 923 C CA . ALA A 1 114 ? 2.590 9.956 -18.752 1.00 71.12 114 ALA A CA 1
ATOM 924 C C . ALA A 1 114 ? 3.327 11.062 -17.993 1.00 71.12 114 ALA A C 1
ATOM 926 O O . ALA A 1 114 ? 4.083 11.828 -18.587 1.00 71.12 114 ALA A O 1
ATOM 927 N N . TRP A 1 115 ? 3.142 11.097 -16.674 1.00 69.81 115 TRP A N 1
ATOM 928 C CA . TRP A 1 115 ? 3.804 12.057 -15.798 1.00 69.81 115 TRP A CA 1
ATOM 929 C C . TRP A 1 115 ? 5.319 12.098 -16.067 1.00 69.81 115 TRP A C 1
ATOM 931 O O . TRP A 1 115 ? 5.990 11.060 -16.083 1.00 69.81 115 TRP A O 1
ATOM 941 N N . ARG A 1 116 ? 5.852 13.298 -16.310 1.00 73.38 116 ARG A N 1
ATOM 942 C CA . ARG A 1 116 ? 7.281 13.560 -16.508 1.00 73.38 116 ARG A CA 1
ATOM 943 C C . ARG A 1 116 ? 7.812 14.286 -15.274 1.00 73.38 1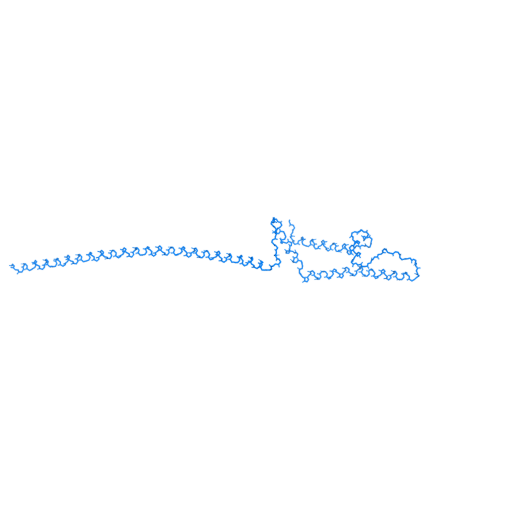16 ARG A C 1
ATOM 945 O O . ARG A 1 116 ? 7.139 15.206 -14.807 1.00 73.38 116 ARG A O 1
ATOM 952 N N . PRO A 1 117 ? 8.989 13.907 -14.743 1.00 65.06 117 PRO A N 1
ATOM 953 C CA . PRO A 1 117 ? 9.592 14.653 -13.654 1.00 65.06 117 PRO A CA 1
ATOM 954 C C . PRO A 1 117 ? 9.703 16.138 -14.009 1.00 65.06 117 PRO A C 1
ATOM 956 O O . PRO A 1 117 ? 10.252 16.456 -15.066 1.00 65.06 117 PRO A O 1
ATOM 959 N N . PRO A 1 118 ? 9.199 17.055 -13.164 1.00 66.50 118 PRO A N 1
ATOM 960 C CA . PRO A 1 118 ? 9.509 18.463 -13.332 1.00 66.50 118 PRO A CA 1
ATOM 961 C C . PRO A 1 118 ? 11.019 18.645 -13.150 1.00 66.50 118 PRO A C 1
ATOM 963 O O . PRO A 1 118 ? 11.656 17.892 -12.411 1.00 66.50 118 PRO A O 1
ATOM 966 N N . TYR A 1 119 ? 11.593 19.690 -13.747 1.00 61.44 119 TYR A N 1
ATOM 967 C CA . TYR A 1 119 ? 13.018 20.030 -13.609 1.00 61.44 119 TYR A CA 1
ATOM 968 C C . TYR A 1 119 ? 13.466 20.283 -12.148 1.00 61.44 119 TYR A C 1
ATOM 970 O O . TYR A 1 119 ? 14.648 20.482 -11.880 1.00 61.44 119 TYR A O 1
ATOM 978 N N . VAL A 1 120 ? 12.536 20.253 -11.183 1.00 60.41 120 VAL A N 1
ATOM 979 C CA . VAL A 1 120 ? 12.771 20.461 -9.753 1.00 60.41 120 VAL A CA 1
ATOM 980 C C . VAL A 1 120 ? 12.573 19.153 -8.976 1.00 60.41 120 VAL A C 1
ATOM 982 O O . VAL A 1 120 ? 11.456 18.730 -8.680 1.00 60.41 120 VAL A O 1
ATOM 985 N N . ALA A 1 121 ? 13.683 18.548 -8.543 1.00 58.66 121 ALA A N 1
ATOM 986 C CA . ALA A 1 121 ? 13.713 17.286 -7.788 1.00 58.66 121 ALA A CA 1
ATOM 987 C C . ALA A 1 121 ? 12.848 17.276 -6.505 1.00 58.66 121 ALA A C 1
ATOM 989 O O . ALA A 1 121 ? 12.407 16.217 -6.050 1.00 58.66 121 ALA A O 1
ATOM 990 N N . LYS A 1 122 ? 12.573 18.453 -5.919 1.00 61.53 122 LYS A N 1
ATOM 991 C CA . LYS A 1 122 ? 11.747 18.591 -4.706 1.00 61.53 122 LYS A CA 1
ATOM 992 C C . LYS A 1 122 ? 10.318 18.080 -4.905 1.00 61.53 122 LYS A C 1
ATOM 994 O O . LYS A 1 122 ? 9.766 17.492 -3.977 1.00 61.53 122 LYS A O 1
ATOM 999 N N . ASP A 1 123 ? 9.729 18.261 -6.083 1.00 63.22 123 ASP A N 1
ATOM 1000 C CA . ASP A 1 123 ? 8.330 17.886 -6.318 1.00 63.22 123 ASP A CA 1
ATOM 1001 C C . ASP A 1 123 ? 8.165 16.383 -6.595 1.00 63.22 123 ASP A C 1
ATOM 1003 O O . ASP A 1 123 ? 7.148 15.787 -6.225 1.00 63.22 123 ASP A O 1
ATOM 1007 N N . HIS A 1 124 ? 9.212 15.726 -7.108 1.00 64.31 124 HIS A N 1
ATOM 1008 C CA . HIS A 1 124 ? 9.243 14.268 -7.229 1.00 64.31 124 HIS A CA 1
ATOM 1009 C C . HIS A 1 124 ? 9.276 13.597 -5.846 1.00 64.31 124 HIS A C 1
ATOM 1011 O O . HIS A 1 124 ? 8.399 12.796 -5.521 1.00 64.31 124 HIS A O 1
ATOM 1017 N N . MET A 1 125 ? 10.192 14.030 -4.969 1.00 65.50 125 MET A N 1
ATOM 1018 C CA . MET A 1 125 ? 10.274 13.506 -3.599 1.00 65.50 125 MET A CA 1
ATOM 1019 C C . MET A 1 125 ? 9.020 13.799 -2.764 1.00 65.50 125 MET A C 1
ATOM 1021 O O . MET A 1 125 ? 8.654 13.009 -1.892 1.00 65.50 125 MET A O 1
ATOM 1025 N N . ARG A 1 126 ? 8.335 14.924 -3.016 1.00 74.50 126 ARG A N 1
ATOM 1026 C CA . ARG A 1 126 ? 7.052 15.233 -2.367 1.00 74.50 126 ARG A CA 1
ATOM 1027 C C . ARG A 1 126 ? 5.975 14.223 -2.743 1.00 74.50 126 ARG A C 1
ATOM 1029 O O . ARG A 1 126 ? 5.262 13.779 -1.851 1.00 74.50 126 ARG A O 1
ATOM 1036 N N . THR A 1 127 ? 5.884 13.829 -4.010 1.00 74.06 127 THR A N 1
ATOM 1037 C CA . THR A 1 127 ? 4.837 12.914 -4.493 1.00 74.06 127 THR A CA 1
ATOM 1038 C C . THR A 1 127 ? 4.953 11.529 -3.852 1.00 74.06 127 THR A C 1
ATOM 1040 O O . THR A 1 127 ? 3.970 11.004 -3.325 1.00 74.06 127 THR A O 1
ATOM 1043 N N . ASP A 1 128 ? 6.159 10.963 -3.802 1.00 77.75 128 ASP A N 1
ATOM 1044 C CA . ASP A 1 128 ? 6.379 9.661 -3.157 1.00 77.75 128 ASP A CA 1
ATOM 1045 C C . ASP A 1 128 ? 6.163 9.735 -1.644 1.00 77.75 128 ASP A C 1
ATOM 1047 O O . ASP A 1 128 ? 5.522 8.868 -1.042 1.00 77.75 128 ASP A O 1
ATOM 1051 N N . ARG A 1 129 ? 6.618 10.829 -1.020 1.00 82.50 129 ARG A N 1
ATOM 1052 C CA . ARG A 1 129 ? 6.386 11.076 0.404 1.00 82.50 129 ARG A CA 1
ATOM 1053 C C . ARG A 1 129 ? 4.896 11.210 0.726 1.00 82.50 129 ARG A C 1
ATOM 1055 O O . ARG A 1 129 ? 4.483 10.719 1.775 1.00 82.50 129 ARG A O 1
ATOM 1062 N N . VAL A 1 130 ? 4.096 11.834 -0.143 1.00 86.06 130 VAL A N 1
ATOM 1063 C CA . VAL A 1 130 ? 2.637 11.944 0.020 1.00 86.06 130 VAL A CA 1
ATOM 1064 C C . VAL A 1 130 ? 1.997 10.561 0.001 1.00 86.06 130 VAL A C 1
ATOM 1066 O O . VAL A 1 130 ? 1.314 10.229 0.964 1.00 86.06 130 VAL A O 1
ATOM 1069 N N . LYS A 1 131 ? 2.305 9.708 -0.985 1.00 86.12 131 LYS A N 1
ATOM 1070 C CA . LYS A 1 131 ? 1.761 8.336 -1.047 1.00 86.12 131 LYS A CA 1
ATOM 1071 C C . LYS A 1 131 ? 2.073 7.524 0.212 1.00 86.12 131 LYS A C 1
ATOM 1073 O O . LYS A 1 131 ? 1.200 6.861 0.773 1.00 86.12 131 LYS A O 1
ATOM 1078 N N . ILE A 1 132 ? 3.312 7.605 0.703 1.00 90.25 132 ILE A N 1
ATOM 1079 C CA . ILE A 1 132 ? 3.714 6.934 1.950 1.00 90.25 132 ILE A CA 1
ATOM 1080 C C . ILE A 1 132 ? 2.901 7.476 3.133 1.00 90.25 132 ILE A C 1
ATOM 1082 O O . ILE A 1 132 ? 2.408 6.705 3.962 1.00 90.25 132 ILE A O 1
ATOM 1086 N N . LYS A 1 133 ? 2.749 8.802 3.225 1.00 93.06 133 LYS A N 1
ATOM 1087 C CA . LYS A 1 133 ? 2.000 9.448 4.309 1.00 93.06 133 LYS A CA 1
ATOM 1088 C C . LYS A 1 133 ? 0.506 9.142 4.254 1.00 93.06 133 LYS A C 1
ATOM 1090 O O . LYS A 1 133 ? -0.083 8.932 5.310 1.00 93.06 133 LYS A O 1
ATOM 1095 N N . GLU A 1 134 ? -0.085 9.032 3.073 1.00 94.56 134 GLU A N 1
ATOM 1096 C CA . GLU A 1 134 ? -1.468 8.585 2.884 1.00 94.56 134 GLU A CA 1
ATOM 1097 C C . GLU A 1 134 ? -1.665 7.146 3.373 1.00 94.56 134 GLU A C 1
ATOM 1099 O O . GLU A 1 134 ? -2.602 6.873 4.126 1.00 94.56 134 GLU A O 1
ATOM 1104 N N . GLY A 1 135 ? -0.740 6.238 3.046 1.00 93.44 135 GLY A N 1
ATOM 1105 C CA . GLY A 1 135 ? -0.752 4.872 3.575 1.00 93.44 135 GLY A CA 1
ATOM 1106 C C . GLY A 1 135 ? -0.680 4.832 5.107 1.00 93.44 135 GLY A C 1
ATOM 1107 O O . GLY A 1 135 ? -1.465 4.137 5.758 1.00 93.44 135 GLY A O 1
ATOM 1108 N N . GLN A 1 136 ? 0.215 5.630 5.703 1.00 94.88 136 GLN A N 1
ATOM 1109 C CA . GLN A 1 136 ? 0.326 5.767 7.163 1.00 94.88 136 GLN A CA 1
ATOM 1110 C C . GLN A 1 136 ? -0.962 6.325 7.786 1.00 94.88 136 GLN A C 1
ATOM 1112 O O . GLN A 1 136 ? -1.435 5.805 8.799 1.00 94.88 136 GLN A O 1
ATOM 1117 N N . LEU A 1 137 ? -1.552 7.349 7.167 1.00 97.06 137 LEU A N 1
ATOM 1118 C CA . LEU A 1 137 ? -2.790 7.974 7.621 1.00 97.06 137 LEU A CA 1
ATOM 1119 C C . LEU A 1 137 ? -3.956 6.980 7.610 1.00 97.06 137 LEU A C 1
ATOM 1121 O O . LEU A 1 137 ? -4.696 6.896 8.589 1.00 97.06 137 LEU A O 1
ATOM 1125 N N . ASN A 1 138 ? -4.100 6.195 6.543 1.00 96.50 138 ASN A N 1
ATOM 1126 C CA . ASN A 1 138 ? -5.161 5.194 6.430 1.00 96.50 138 ASN A CA 1
ATOM 1127 C C . ASN A 1 138 ? -5.023 4.096 7.494 1.00 96.50 138 ASN A C 1
ATOM 1129 O O . ASN A 1 138 ? -6.011 3.731 8.134 1.00 96.50 138 ASN A O 1
ATOM 1133 N N . LYS A 1 139 ? -3.794 3.638 7.771 1.00 97.12 139 LYS A N 1
ATOM 1134 C CA . LYS A 1 139 ? -3.527 2.668 8.845 1.00 97.12 139 LYS A CA 1
ATOM 1135 C C . LYS A 1 139 ? -3.888 3.222 10.228 1.00 97.12 139 LYS A C 1
ATOM 1137 O O . LYS A 1 139 ? -4.500 2.520 11.032 1.00 97.12 139 LYS A O 1
ATOM 1142 N N . LEU A 1 140 ? -3.546 4.482 10.503 1.00 97.88 140 LEU A N 1
ATOM 1143 C CA . LEU A 1 140 ? -3.897 5.141 11.764 1.00 97.88 140 LEU A CA 1
ATOM 1144 C C . LEU A 1 140 ? -5.409 5.334 11.912 1.00 97.88 140 LEU A C 1
ATOM 1146 O O . LEU A 1 140 ? -5.948 5.059 12.982 1.00 97.88 140 LEU A O 1
ATOM 1150 N N . LYS A 1 141 ? -6.107 5.739 10.844 1.00 97.88 141 LYS A N 1
ATOM 1151 C CA . LYS A 1 141 ? -7.574 5.848 10.843 1.00 97.88 141 LYS A CA 1
ATOM 1152 C C . LYS A 1 141 ? -8.233 4.515 11.195 1.00 97.88 141 LYS A C 1
ATOM 1154 O O . LYS A 1 141 ? -9.108 4.490 12.055 1.00 97.88 141 LYS A O 1
ATOM 1159 N N . LEU A 1 142 ? -7.774 3.413 10.597 1.00 97.69 142 LEU A N 1
ATOM 1160 C CA . LEU A 1 142 ? -8.283 2.076 10.906 1.00 97.69 142 LEU A CA 1
ATOM 1161 C C . LEU A 1 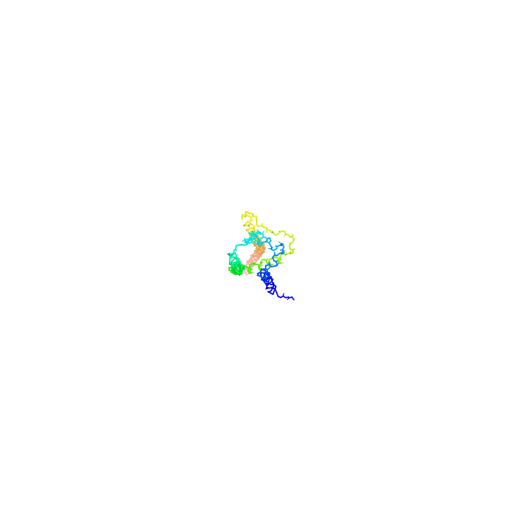142 ? -8.074 1.711 12.384 1.00 97.69 142 LEU A C 1
ATOM 1163 O O . LEU A 1 142 ? -9.012 1.274 13.049 1.00 97.69 142 LEU A O 1
ATOM 1167 N N . LEU A 1 143 ? -6.869 1.936 12.919 1.00 98.12 143 LEU A N 1
ATOM 1168 C CA . LEU A 1 143 ? -6.557 1.667 14.327 1.00 98.12 143 LEU A CA 1
ATOM 1169 C C . LEU A 1 143 ? -7.428 2.487 15.283 1.00 98.12 143 LEU A C 1
ATOM 1171 O O . LEU A 1 143 ? -7.911 1.956 16.282 1.00 98.12 143 LEU A O 1
ATOM 1175 N N . ILE A 1 144 ? -7.653 3.765 14.973 1.00 98.19 144 ILE A N 1
ATOM 1176 C CA . ILE A 1 144 ? -8.530 4.635 15.761 1.00 98.19 144 ILE A CA 1
ATOM 1177 C C . ILE A 1 144 ? -9.963 4.097 15.749 1.00 98.19 144 ILE A C 1
ATOM 1179 O O . ILE A 1 144 ? -10.578 4.006 16.810 1.00 98.19 144 ILE A O 1
ATOM 1183 N N . SER A 1 145 ? -10.488 3.707 14.585 1.00 98.00 145 SER A N 1
ATOM 1184 C CA . SER A 1 145 ? -11.835 3.135 14.472 1.00 98.00 145 SER A CA 1
ATOM 1185 C C . SER A 1 145 ? -11.981 1.845 15.282 1.00 98.00 145 SER A C 1
ATOM 1187 O O . SER A 1 145 ? -12.944 1.704 16.033 1.00 98.00 145 SER A O 1
ATOM 1189 N N . LEU A 1 146 ? -10.995 0.945 15.209 1.00 98.00 146 LEU A N 1
ATOM 1190 C CA . LEU A 1 146 ? -10.981 -0.286 16.004 1.00 98.00 146 LEU A CA 1
ATOM 1191 C C . LEU A 1 146 ? -10.958 0.011 17.506 1.00 98.00 146 LEU A C 1
ATOM 1193 O O . LEU A 1 146 ? -11.775 -0.526 18.249 1.00 98.00 146 LEU A O 1
ATOM 1197 N N . LYS A 1 147 ? -10.084 0.919 17.959 1.00 97.94 147 LYS A N 1
ATOM 1198 C CA . LYS A 1 147 ? -10.024 1.311 19.375 1.00 97.94 147 LYS A CA 1
ATOM 1199 C C . LYS A 1 147 ? -11.333 1.931 19.860 1.00 97.94 147 LYS A C 1
ATOM 1201 O O . LYS A 1 147 ? -11.753 1.634 20.974 1.00 97.94 147 LYS A O 1
ATOM 1206 N N . LYS A 1 148 ? -11.996 2.754 19.040 1.00 98.19 148 LYS A N 1
ATOM 1207 C CA . LYS A 1 148 ? -13.311 3.326 19.371 1.00 98.19 148 LYS A CA 1
ATOM 1208 C C . LYS A 1 148 ? -14.366 2.238 19.578 1.00 98.19 148 LYS A C 1
ATOM 1210 O O . LYS A 1 148 ? -15.088 2.300 20.568 1.00 98.19 148 LYS A O 1
ATOM 1215 N N . LEU A 1 149 ? -14.411 1.233 18.701 1.00 97.81 149 LEU A N 1
ATOM 1216 C CA . LEU A 1 149 ? -15.316 0.088 18.844 1.00 97.81 149 LEU A CA 1
ATOM 1217 C C . LEU A 1 149 ? -15.024 -0.711 20.121 1.00 97.81 149 LEU A C 1
ATOM 1219 O O . LEU A 1 149 ? -15.943 -1.013 20.878 1.00 97.81 149 LEU A O 1
ATOM 1223 N N . THR A 1 150 ? -13.751 -0.995 20.412 1.00 97.00 150 THR A N 1
ATOM 1224 C CA . THR A 1 150 ? -13.367 -1.697 21.646 1.00 97.00 150 THR A CA 1
ATOM 1225 C C . THR A 1 150 ? -13.767 -0.915 22.896 1.00 97.00 150 THR A C 1
ATOM 1227 O O . THR A 1 150 ? -14.300 -1.499 23.834 1.00 97.00 150 THR A O 1
ATOM 1230 N N . ILE A 1 151 ? -13.544 0.403 22.917 1.00 97.81 151 ILE A N 1
ATOM 1231 C CA . ILE A 1 151 ? -13.927 1.258 24.048 1.00 97.81 151 ILE A CA 1
ATOM 1232 C C . ILE A 1 151 ? -15.446 1.267 24.232 1.00 97.81 151 ILE A C 1
ATOM 1234 O O . ILE A 1 151 ? -15.906 1.169 25.367 1.00 97.81 151 ILE A O 1
ATOM 1238 N N . ALA A 1 152 ? -16.222 1.347 23.148 1.00 96.94 152 ALA A N 1
ATOM 1239 C CA . ALA A 1 152 ? -17.680 1.283 23.221 1.00 96.94 152 ALA A CA 1
ATOM 1240 C C . ALA A 1 152 ? -18.153 -0.044 23.842 1.00 96.94 152 ALA A C 1
ATOM 1242 O O . ALA A 1 152 ? -18.886 -0.026 24.827 1.00 96.94 152 ALA A O 1
ATOM 1243 N N . GLY A 1 153 ? -17.637 -1.181 23.361 1.00 97.50 153 GLY A N 1
ATOM 1244 C CA . GLY A 1 153 ? -17.987 -2.492 23.915 1.00 97.50 153 GLY A CA 1
ATOM 1245 C C . GLY A 1 153 ? -17.537 -2.688 25.369 1.00 97.50 153 GLY A C 1
ATOM 1246 O O . GLY A 1 153 ? -18.243 -3.301 26.167 1.00 97.50 153 GLY A O 1
ATOM 1247 N N . LEU A 1 154 ? -16.378 -2.146 25.761 1.00 97.38 154 LEU A N 1
ATOM 1248 C CA . LEU A 1 154 ? -15.945 -2.159 27.164 1.00 97.38 154 LEU A CA 1
ATOM 1249 C C . LEU A 1 154 ? -16.844 -1.283 28.042 1.00 97.38 154 LEU A C 1
ATOM 1251 O O . LEU A 1 154 ? -17.185 -1.690 29.149 1.00 97.38 154 LEU A O 1
ATOM 1255 N N . LYS A 1 155 ? -17.261 -0.114 27.548 1.00 98.00 155 LYS A N 1
ATOM 1256 C CA . LYS A 1 155 ? -18.172 0.786 28.262 1.00 98.00 155 LYS A CA 1
ATOM 1257 C C . LYS A 1 155 ? -19.512 0.107 28.548 1.00 98.00 155 LYS A C 1
ATOM 1259 O O . LYS A 1 155 ? -19.983 0.180 29.678 1.00 98.00 155 LYS A O 1
ATOM 1264 N N . GLU A 1 156 ? -20.080 -0.592 27.567 1.00 97.00 156 GLU A N 1
ATOM 1265 C CA . GLU A 1 156 ? -21.316 -1.366 27.741 1.00 97.00 156 GLU A CA 1
ATOM 1266 C C . GLU A 1 156 ? -21.160 -2.454 28.809 1.00 97.00 156 GLU A C 1
ATOM 1268 O O . GLU A 1 156 ? -21.992 -2.566 29.708 1.00 97.00 156 GLU A O 1
ATOM 1273 N N . LYS A 1 157 ? -20.053 -3.210 28.780 1.00 97.06 157 LYS A N 1
ATOM 1274 C CA . LYS A 1 157 ? -19.770 -4.241 29.793 1.00 97.06 157 LYS A CA 1
ATOM 1275 C C . LYS A 1 157 ? -19.621 -3.661 31.199 1.00 97.06 157 LYS A C 1
ATOM 1277 O O . LYS A 1 157 ? -20.138 -4.239 32.150 1.00 97.06 157 LYS A O 1
ATOM 1282 N N . VAL A 1 158 ? -18.944 -2.520 31.338 1.00 97.81 158 VAL A N 1
ATOM 1283 C CA . VAL A 1 158 ? -18.792 -1.829 32.629 1.00 97.81 158 VAL A CA 1
ATOM 1284 C C . VAL A 1 158 ? -20.144 -1.343 33.149 1.00 97.81 158 VAL A C 1
ATOM 1286 O O . VAL A 1 158 ? -20.446 -1.533 34.324 1.00 97.81 158 VAL A O 1
ATOM 1289 N N . GLN A 1 159 ? -20.985 -0.772 32.284 1.00 96.75 159 GLN A N 1
ATOM 1290 C CA . GLN A 1 159 ? -22.334 -0.343 32.662 1.00 96.75 159 GLN A CA 1
ATOM 1291 C C . GLN A 1 159 ? -23.212 -1.526 33.084 1.00 96.75 159 GLN A C 1
ATOM 1293 O O . GLN A 1 159 ? -23.866 -1.453 34.122 1.00 96.75 159 GLN A O 1
ATOM 1298 N N . ALA A 1 160 ? -23.178 -2.635 32.340 1.00 96.88 160 ALA A N 1
ATOM 1299 C CA . ALA A 1 160 ? -23.901 -3.854 32.695 1.00 96.88 160 ALA A CA 1
ATOM 1300 C C . ALA A 1 160 ? -23.427 -4.431 34.041 1.00 96.88 160 ALA A C 1
ATOM 1302 O O . ALA A 1 160 ? -24.250 -4.786 34.883 1.00 96.88 160 ALA A O 1
ATOM 1303 N N . SER A 1 161 ? -22.110 -4.465 34.275 1.00 96.88 161 SER A N 1
ATOM 1304 C CA . SER A 1 161 ? -21.536 -4.903 35.551 1.00 96.88 161 SER A CA 1
ATOM 1305 C C . SER A 1 161 ? -21.958 -3.996 36.704 1.00 96.88 161 SER A C 1
ATOM 1307 O O . SER A 1 161 ? -22.330 -4.492 37.761 1.00 96.88 161 SER A O 1
ATOM 1309 N N . SER A 1 162 ? -21.930 -2.677 36.509 1.00 97.31 162 SER A N 1
ATOM 1310 C CA . SER A 1 162 ? -22.349 -1.713 37.528 1.00 97.31 162 SER A CA 1
ATOM 1311 C C . SER A 1 162 ? -23.832 -1.867 37.871 1.00 97.31 162 SER A C 1
ATOM 1313 O O . SER A 1 162 ? -24.177 -1.908 39.050 1.00 97.31 162 SER A O 1
ATOM 1315 N N . ALA A 1 163 ? -24.699 -2.040 36.870 1.00 96.62 163 ALA A N 1
ATOM 1316 C CA . ALA A 1 163 ? -26.122 -2.291 37.087 1.00 96.62 163 ALA A CA 1
ATOM 1317 C C . ALA A 1 163 ? -26.372 -3.613 37.836 1.00 96.62 163 ALA A C 1
ATOM 1319 O O . ALA A 1 163 ? -27.239 -3.676 38.706 1.00 96.62 163 ALA A O 1
ATOM 1320 N N . ALA A 1 164 ? -25.599 -4.661 37.534 1.00 96.44 164 ALA A N 1
ATOM 1321 C CA . ALA A 1 164 ? -25.668 -5.923 38.265 1.00 96.44 164 ALA A CA 1
ATOM 1322 C C . ALA A 1 164 ? -25.233 -5.762 39.732 1.00 96.44 164 ALA A C 1
ATOM 1324 O O . ALA A 1 164 ? -25.901 -6.287 40.617 1.00 96.44 164 ALA A O 1
ATOM 1325 N N . SER A 1 165 ? -24.170 -4.999 40.006 1.00 96.12 165 SER A N 1
ATOM 1326 C CA . SER A 1 165 ? -23.732 -4.706 41.378 1.00 96.12 165 SER A CA 1
ATOM 1327 C C . SER A 1 165 ? -24.786 -3.951 42.186 1.00 96.12 165 SER A C 1
ATOM 1329 O O . SER A 1 165 ? -24.988 -4.284 43.349 1.00 96.12 165 SER A O 1
ATOM 1331 N N . VAL A 1 166 ? -25.483 -2.981 41.582 1.00 96.88 166 VAL A N 1
ATOM 1332 C CA . VAL A 1 166 ? -26.591 -2.271 42.247 1.00 96.88 166 VAL A CA 1
ATOM 1333 C C . VAL A 1 166 ? -27.699 -3.249 42.640 1.00 96.88 166 VAL A C 1
ATOM 1335 O O . VAL A 1 166 ? -28.086 -3.275 43.803 1.00 96.88 166 VAL A O 1
ATOM 1338 N N . LYS A 1 167 ? -28.124 -4.129 41.722 1.00 96.88 167 LYS A N 1
ATOM 1339 C CA . LYS A 1 167 ? -29.136 -5.159 42.015 1.00 96.88 167 LYS A CA 1
ATOM 1340 C C . LYS A 1 167 ? -28.706 -6.123 43.118 1.00 96.88 167 LYS A C 1
ATOM 1342 O O . LYS A 1 167 ? -29.507 -6.464 43.978 1.00 96.88 167 LYS A O 1
ATOM 1347 N N . ILE A 1 168 ? -27.444 -6.562 43.107 1.00 96.19 168 ILE A N 1
ATOM 1348 C CA . ILE A 1 168 ? -26.905 -7.421 44.172 1.00 96.19 168 ILE A CA 1
ATOM 1349 C C . ILE A 1 168 ? -26.988 -6.697 45.516 1.00 96.19 168 ILE A C 1
ATOM 1351 O O . ILE A 1 168 ? -27.404 -7.298 46.501 1.00 96.19 168 ILE A O 1
ATOM 1355 N N . ASN A 1 169 ? -26.629 -5.414 45.557 1.00 96.31 169 ASN A N 1
ATOM 1356 C CA . ASN A 1 169 ? -26.672 -4.625 46.782 1.00 96.31 169 ASN A CA 1
ATOM 1357 C C . ASN A 1 169 ? -28.108 -4.443 47.305 1.00 96.31 169 ASN A C 1
ATOM 1359 O O . ASN A 1 169 ? -28.339 -4.564 48.502 1.00 96.31 169 ASN A O 1
ATOM 1363 N N . GLU A 1 170 ? -29.076 -4.216 46.414 1.00 96.62 170 GLU A N 1
ATOM 1364 C CA . GLU A 1 170 ? -30.507 -4.186 46.756 1.00 96.62 170 GLU A CA 1
ATOM 1365 C C . GLU A 1 170 ? -30.968 -5.523 47.358 1.00 96.62 170 GLU A C 1
ATOM 1367 O O . GLU A 1 170 ? -31.552 -5.538 48.439 1.00 96.62 170 GLU A O 1
ATOM 1372 N N . SER A 1 171 ? -30.630 -6.655 46.730 1.00 96.69 171 SER A N 1
ATOM 1373 C CA . SER A 1 171 ? -30.977 -7.984 47.257 1.00 96.69 171 SER A CA 1
ATOM 1374 C C . SER A 1 171 ? -30.306 -8.295 48.599 1.00 96.69 171 SER A C 1
ATOM 1376 O O . SER A 1 171 ? -30.912 -8.943 49.450 1.00 96.69 171 SER A O 1
ATOM 1378 N N . VAL A 1 172 ? -29.065 -7.846 48.817 1.00 96.69 172 VAL A N 1
ATOM 1379 C CA . VAL A 1 172 ? -28.381 -7.993 50.114 1.00 96.69 172 VAL A CA 1
ATOM 1380 C C . VAL A 1 172 ? -29.112 -7.203 51.197 1.00 96.69 172 VAL A C 1
ATOM 1382 O O . VAL A 1 172 ? -29.371 -7.759 52.263 1.00 96.69 172 VAL A O 1
ATOM 1385 N N . ASN A 1 173 ? -29.521 -5.965 50.911 1.00 96.25 173 ASN A N 1
ATOM 1386 C CA . ASN A 1 173 ? -30.296 -5.156 51.853 1.00 96.25 173 ASN A CA 1
ATOM 1387 C C . ASN A 1 173 ? -31.635 -5.827 52.210 1.00 96.25 173 ASN A C 1
ATOM 1389 O O . ASN A 1 173 ? -31.979 -5.919 53.386 1.00 96.25 173 ASN A O 1
ATOM 1393 N N . GLU A 1 174 ? -32.365 -6.368 51.229 1.00 96.75 174 GLU A N 1
ATOM 1394 C CA . GLU A 1 174 ? -33.608 -7.119 51.482 1.00 96.75 174 GLU A CA 1
ATOM 1395 C C . GLU A 1 174 ? -33.371 -8.359 52.359 1.00 96.75 174 GLU A C 1
ATOM 1397 O O . GLU A 1 174 ? -34.167 -8.680 53.246 1.00 96.75 174 GLU A O 1
ATOM 1402 N N . ILE A 1 175 ? -32.266 -9.076 52.133 1.00 95.50 175 ILE A N 1
ATOM 1403 C CA . ILE A 1 175 ? -31.873 -10.221 52.960 1.00 95.50 175 ILE A CA 1
ATOM 1404 C C . ILE A 1 175 ? -31.594 -9.768 54.399 1.00 95.50 175 ILE A C 1
ATOM 1406 O O . ILE A 1 175 ? -32.081 -10.403 55.337 1.00 95.50 175 ILE A O 1
ATOM 1410 N N . GLU A 1 176 ? -30.861 -8.673 54.597 1.00 96.25 176 GLU A N 1
ATOM 1411 C CA . GLU A 1 176 ? -30.580 -8.113 55.924 1.00 96.25 176 GLU A CA 1
ATOM 1412 C C . GLU A 1 176 ? -31.861 -7.677 56.654 1.00 96.25 176 GLU A C 1
ATOM 1414 O O . GLU A 1 176 ? -32.057 -8.010 57.830 1.00 96.25 176 GLU A O 1
ATOM 1419 N N . GLU A 1 177 ? -32.786 -7.009 55.962 1.00 95.44 177 GLU A N 1
ATOM 1420 C CA . GLU A 1 177 ? -34.099 -6.647 56.506 1.00 95.44 177 GLU A CA 1
ATOM 1421 C C . GLU A 1 177 ? -34.909 -7.888 56.911 1.00 95.44 177 GLU A C 1
ATOM 1423 O O . GLU A 1 177 ? -35.449 -7.960 58.022 1.00 95.44 177 GLU A O 1
ATOM 1428 N N . ASN A 1 178 ? -34.924 -8.924 56.071 1.00 95.94 178 ASN A N 1
ATOM 1429 C CA . ASN A 1 178 ? -35.580 -10.190 56.390 1.00 95.94 178 ASN A CA 1
ATOM 1430 C C . ASN A 1 178 ? -34.946 -10.873 57.611 1.00 95.94 178 ASN A C 1
ATOM 1432 O O . ASN A 1 178 ? -35.666 -11.310 58.516 1.00 95.94 178 ASN A O 1
ATOM 1436 N N . PHE A 1 179 ? -33.613 -10.920 57.698 1.00 95.50 179 PHE A N 1
ATOM 1437 C CA . PHE A 1 179 ? -32.904 -11.485 58.848 1.00 95.50 179 PHE A CA 1
ATOM 1438 C C . PHE A 1 179 ? -33.201 -10.726 60.141 1.00 95.50 179 PHE A C 1
ATOM 1440 O O . PHE A 1 179 ? -33.459 -11.350 61.174 1.00 95.50 179 PHE A O 1
ATOM 1447 N N . THR A 1 180 ? -33.201 -9.391 60.113 1.00 95.31 180 THR A N 1
ATOM 1448 C CA . THR A 1 180 ? -33.532 -8.588 61.299 1.00 95.31 180 THR A CA 1
ATOM 1449 C C . THR A 1 180 ? -34.985 -8.789 61.733 1.00 95.31 180 THR A C 1
ATOM 1451 O O . THR A 1 180 ? -35.249 -8.905 62.932 1.00 95.31 180 THR A O 1
ATOM 1454 N N . SER A 1 181 ? -35.921 -8.916 60.788 1.00 95.19 181 SER A N 1
ATOM 1455 C CA . SER A 1 181 ? -37.331 -9.216 61.063 1.00 95.19 181 SER A CA 1
ATOM 1456 C C . SER A 1 181 ? -37.515 -10.602 61.697 1.00 95.19 181 SER A C 1
ATOM 1458 O O . SER A 1 181 ? -38.189 -10.734 62.723 1.00 95.19 181 SER A O 1
ATOM 1460 N N . ILE A 1 182 ? -36.847 -11.634 61.163 1.00 94.62 182 ILE A N 1
ATOM 1461 C CA . ILE A 1 182 ? -36.834 -12.989 61.743 1.00 94.62 182 ILE A CA 1
ATOM 1462 C C . ILE A 1 182 ? -36.250 -12.963 63.158 1.00 94.62 182 ILE A C 1
ATOM 1464 O O . ILE A 1 182 ? -36.827 -13.548 64.076 1.00 94.62 182 ILE A O 1
ATOM 1468 N N . ARG A 1 183 ? -35.136 -12.249 63.361 1.00 94.25 183 ARG A N 1
ATOM 1469 C CA . ARG A 1 183 ? -34.485 -12.128 64.670 1.00 94.25 183 ARG A CA 1
ATOM 1470 C C . ARG A 1 183 ? -35.418 -11.508 65.707 1.00 94.25 183 ARG A C 1
ATOM 1472 O O . ARG A 1 183 ? -35.546 -12.070 66.789 1.00 94.25 183 ARG A O 1
ATOM 1479 N N . LYS A 1 184 ? -36.112 -10.416 65.356 1.00 94.06 184 LYS A N 1
ATOM 1480 C CA . LYS A 1 184 ? -37.111 -9.759 66.219 1.00 94.06 184 LYS A CA 1
ATOM 1481 C C . LYS A 1 184 ? -38.279 -10.687 66.570 1.00 94.06 184 LYS A C 1
ATOM 1483 O O . LYS A 1 184 ? -38.689 -10.746 67.725 1.00 94.06 184 LYS A O 1
ATOM 1488 N N . LYS A 1 185 ? -38.802 -11.439 65.594 1.00 94.50 185 LYS A N 1
ATOM 1489 C CA . LYS A 1 185 ? -39.865 -12.433 65.839 1.00 94.50 185 LYS A CA 1
ATOM 1490 C C . LYS A 1 185 ? -39.390 -13.550 66.771 1.00 94.50 185 LYS A C 1
ATOM 1492 O O . LYS A 1 185 ? -40.128 -13.958 67.660 1.00 94.50 185 LYS A O 1
ATOM 1497 N N . SER A 1 186 ? -38.154 -14.020 66.601 1.00 91.06 186 SER A N 1
ATOM 1498 C CA . SER A 1 186 ? -37.575 -15.057 67.458 1.00 91.06 186 SER A CA 1
ATOM 1499 C C . SER A 1 186 ? -37.345 -14.584 68.896 1.00 91.06 186 SER A C 1
ATOM 1501 O O . SER A 1 186 ? -37.580 -15.369 69.812 1.00 91.06 186 SER A O 1
ATOM 1503 N N . THR A 1 187 ? -36.901 -13.341 69.114 1.00 90.31 187 THR A N 1
ATOM 1504 C CA . THR A 1 187 ? -36.761 -12.780 70.470 1.00 90.31 187 THR A CA 1
ATOM 1505 C C . THR A 1 187 ? -38.117 -12.610 71.146 1.00 90.31 187 THR A C 1
ATOM 1507 O O . THR A 1 187 ? -38.275 -13.072 72.269 1.00 90.31 187 THR A O 1
ATOM 1510 N N . ALA A 1 188 ? -39.120 -12.085 70.434 1.00 88.81 188 ALA A N 1
ATOM 1511 C CA . ALA A 1 188 ? -40.479 -11.957 70.966 1.00 88.81 188 ALA A CA 1
ATOM 1512 C C . ALA A 1 188 ? -41.098 -13.319 71.342 1.00 88.81 188 ALA A C 1
ATOM 1514 O O . ALA A 1 188 ? -41.770 -13.443 72.363 1.00 88.81 188 ALA A O 1
ATOM 1515 N N . LEU A 1 189 ? -40.840 -14.366 70.546 1.00 89.38 189 LEU A N 1
ATOM 1516 C CA . LEU A 1 189 ? -41.290 -15.726 70.858 1.00 89.38 189 LEU A CA 1
ATOM 1517 C C . LEU A 1 189 ? -40.634 -16.272 72.137 1.00 89.38 189 LEU A C 1
ATOM 1519 O O . LEU A 1 189 ? -41.308 -16.914 72.939 1.00 89.38 189 LEU A O 1
ATOM 1523 N N . LYS A 1 190 ? -39.332 -16.019 72.336 1.00 90.62 190 LYS A N 1
ATOM 1524 C CA . LYS A 1 190 ? -38.621 -16.421 73.560 1.00 90.62 190 LYS A CA 1
ATOM 1525 C C . LYS A 1 190 ? -39.177 -15.716 74.793 1.00 90.62 190 LYS A C 1
ATOM 1527 O O . LYS A 1 190 ? -39.483 -16.395 75.765 1.00 90.62 190 LYS A O 1
ATOM 1532 N N . GLU A 1 191 ? -39.356 -14.399 74.722 1.00 89.31 191 GLU A N 1
ATOM 1533 C CA . GLU A 1 191 ? -39.931 -13.599 75.813 1.00 89.31 191 GLU A CA 1
ATOM 1534 C C . GLU A 1 191 ? -41.344 -14.082 76.171 1.00 89.31 191 GLU A C 1
ATOM 1536 O O . GLU A 1 191 ? -41.659 -14.276 77.342 1.00 89.31 191 GLU A O 1
ATOM 1541 N N . SER A 1 192 ? -42.177 -14.380 75.168 1.00 88.69 192 SER A N 1
ATOM 1542 C CA . SER A 1 192 ? -43.513 -14.944 75.389 1.00 88.69 192 SER A CA 1
ATOM 1543 C C . SER A 1 192 ? -43.477 -16.333 76.043 1.00 88.69 192 SER A C 1
ATOM 1545 O O . SER A 1 192 ? -44.275 -16.601 76.939 1.00 88.69 192 SER A O 1
ATOM 1547 N N . MET A 1 193 ? -42.558 -17.220 75.640 1.00 87.31 193 MET A N 1
ATOM 1548 C CA . MET A 1 193 ? -42.384 -18.524 76.298 1.00 87.31 193 MET A CA 1
ATOM 1549 C C . MET A 1 193 ? -41.900 -18.390 77.746 1.00 87.31 193 MET A C 1
ATOM 1551 O O . MET A 1 193 ? -42.314 -19.176 78.600 1.00 87.31 193 MET A O 1
ATOM 1555 N N . GLU A 1 194 ? -41.011 -17.438 78.025 1.00 87.31 194 GLU A N 1
ATOM 1556 C CA . GLU A 1 194 ? -40.535 -17.158 79.382 1.00 87.31 194 GLU A CA 1
ATOM 1557 C C . GLU A 1 194 ? -41.664 -16.637 80.276 1.00 87.31 194 GLU A C 1
ATOM 1559 O O . GLU A 1 194 ? -41.793 -17.111 81.404 1.00 87.31 194 GLU A O 1
ATOM 1564 N N . ASP A 1 195 ? -42.527 -15.760 79.758 1.00 86.62 195 ASP A N 1
ATOM 1565 C CA . ASP A 1 195 ? -43.704 -15.262 80.478 1.00 86.62 195 ASP A CA 1
ATOM 1566 C C . ASP A 1 195 ? -44.702 -16.390 80.799 1.00 86.62 195 ASP A C 1
ATOM 1568 O O . ASP A 1 195 ? -45.105 -16.562 81.950 1.00 86.62 195 ASP A O 1
ATOM 1572 N N . VAL A 1 196 ? -45.017 -17.256 79.825 1.00 85.81 196 VAL A N 1
ATOM 1573 C CA . VAL A 1 196 ? -45.873 -18.441 80.050 1.00 85.81 196 VAL A CA 1
ATOM 1574 C C . VAL A 1 196 ? -45.270 -19.374 81.105 1.00 85.81 196 VAL A C 1
ATOM 1576 O O . VAL A 1 196 ? -45.971 -19.833 82.009 1.00 85.81 196 VAL A O 1
ATOM 1579 N N . ASN A 1 197 ? -43.963 -19.639 81.034 1.00 82.25 197 ASN A N 1
ATOM 1580 C CA . ASN A 1 197 ? -43.272 -20.447 82.040 1.00 82.25 197 ASN A CA 1
ATOM 1581 C C . ASN A 1 197 ? -43.290 -19.794 83.428 1.00 82.25 197 ASN A C 1
ATOM 1583 O O . ASN A 1 197 ? -43.368 -20.505 84.431 1.00 82.25 197 ASN A O 1
ATOM 1587 N N . HIS A 1 198 ? -43.206 -18.466 83.512 1.00 81.50 198 HIS A N 1
ATOM 1588 C CA . HIS A 1 198 ? -43.291 -17.757 84.783 1.00 81.50 198 HIS A CA 1
ATOM 1589 C C . HIS A 1 198 ? -44.704 -17.837 85.374 1.00 81.50 198 HIS A C 1
ATOM 1591 O O . HIS A 1 198 ? -44.839 -18.099 86.571 1.00 81.50 198 HIS A O 1
ATOM 1597 N N . GLN A 1 199 ? -45.745 -17.668 84.555 1.00 82.56 199 GLN A N 1
ATOM 1598 C CA . GLN A 1 199 ? -47.137 -17.812 84.988 1.00 82.56 199 GLN A CA 1
ATOM 1599 C C . GLN A 1 199 ? -47.418 -19.225 85.517 1.00 82.56 199 GLN A C 1
ATOM 1601 O O . GLN A 1 199 ? -48.013 -19.370 86.580 1.00 82.56 199 GLN A O 1
ATOM 1606 N N . LEU A 1 200 ? -46.907 -20.265 84.848 1.00 79.56 200 LEU A N 1
ATOM 1607 C CA . LEU A 1 200 ? -47.040 -21.660 85.292 1.00 79.56 200 LEU A CA 1
ATOM 1608 C C . LEU A 1 200 ? -46.348 -21.964 86.630 1.00 79.56 200 LEU A C 1
ATOM 1610 O O . LEU A 1 200 ? -46.745 -22.905 87.303 1.00 79.56 200 LEU A O 1
ATOM 1614 N N . ARG A 1 201 ? -45.316 -21.207 87.024 1.00 79.94 201 ARG A N 1
ATOM 1615 C CA . ARG A 1 201 ? -44.632 -21.383 88.323 1.00 79.94 201 ARG A CA 1
ATOM 1616 C C . ARG A 1 201 ? -45.350 -20.712 89.496 1.00 79.94 201 ARG A C 1
ATOM 1618 O O . ARG A 1 201 ? -44.960 -20.945 90.636 1.00 79.94 201 ARG A O 1
ATOM 1625 N N . LEU A 1 202 ? -46.315 -19.834 89.224 1.00 76.88 202 LEU A N 1
ATOM 1626 C CA . LEU A 1 202 ? -47.066 -19.080 90.234 1.00 76.88 202 LEU A CA 1
ATOM 1627 C C . LEU A 1 202 ? -48.423 -19.721 90.584 1.00 76.88 202 LEU A C 1
ATOM 1629 O O . LEU A 1 202 ? -49.095 -19.229 91.490 1.00 76.88 202 LEU A O 1
ATOM 1633 N N . VAL A 1 203 ? -48.812 -20.785 89.875 1.00 64.31 203 VAL A N 1
ATOM 1634 C CA . VAL A 1 203 ? -50.004 -21.621 90.112 1.00 64.31 203 VAL A CA 1
ATOM 1635 C C . VAL A 1 203 ? -49.589 -22.895 90.835 1.00 64.31 203 VAL A C 1
ATOM 1637 O O . VAL A 1 203 ? -50.329 -23.304 91.756 1.00 64.31 203 VAL A O 1
#

Organism: Lygus hesperus (NCBI:txid30085)

Solvent-accessible surface area (backbone atoms only — not comparable to full-atom values): 11858 Å² total; per-residue (Å²): 132,84,57,76,69,60,56,55,51,50,51,50,50,52,50,52,49,50,48,50,52,62,72,64,56,50,85,78,63,47,73,47,70,78,56,36,58,63,44,56,76,74,47,94,67,86,76,92,68,91,80,81,82,88,56,94,66,45,69,60,53,50,52,48,51,49,50,52,49,50,49,48,67,66,44,50,61,53,50,53,49,49,55,50,50,50,56,38,58,80,65,45,40,68,62,52,52,48,53,51,49,54,53,47,68,75,49,67,85,58,87,64,83,76,90,68,84,63,100,49,68,68,60,57,57,47,53,57,50,46,56,54,49,51,54,53,50,54,55,50,53,52,51,51,53,52,50,52,53,53,50,52,56,50,50,52,50,52,52,51,49,52,54,50,51,52,53,51,52,53,53,48,50,53,49,51,53,51,51,53,52,52,50,54,53,53,51,53,51,50,56,51,52,51,51,54,54,51,56,64,73,76,110

pLDDT: mean 72.42, std 19.88, range [38.41, 98.19]

Foldseek 3Di:
DPDPVVVLVVVVVVVVVVLVCVLPDDPVNCPPVPNVVVCVVPPVDDPPDDDDDDDPCVVVVVVVVVVVVCCCSNPVSVVVVVVVVCVCVVVVVSVVVVVVVVVCVVCVPPPDDDDDDDPDVVVVVVVVVVVVVVVVVVVVVVVVVVVVVVVVVVVVVVVVVVVVVVVVVVVVVVVVVVVVVVVVVVVVVVVVVVVVVVVVVVD

Secondary structure (DSSP, 8-state):
---HHHHHHHHHHHHHHHHHHHHT--TTGGGSHHHHHHHHHHS------------TTHHHHHHHHHHHHHHHHHHHHHHHHHHHHHHHHHTTHHHHHHHHHHHHHHHTT--SPPP---S-HHHHHHHHHHHHHHHHHHHHHHHHHHHHHHHHHHHHHHHHHHHHHHHHHHHHHHHHHHHHHHHHHHHHHHHHHHHHHHHHT--

Sequence (203 aa):
MPDSCEKGVEHKDRFLVLVDKWTNCALEDVSKERVSEIFQDCVCVSIDQPRSLPSSNDKQADKLAKKIKTAIVDSTPKHVRVELTEALEENDFDQKFQRLHDMREKYKDRTQEAWRPPYVAKDHMRTDRVKIKEGQLNKLKLLISLKKLTIAGLKEKVQASSAASVKINESVNEIEENFTSIRKKSTALKESMEDVNHQLRLV

Radius of gyration: 52.9 Å; Cα contacts (8 Å, |Δi|>4): 14; chains: 1; bounding box: 104×42×158 Å

Mean predicted aligned error: 19.55 Å

=== Feature glossary ===
Key to the feature types in this record:

— What the protein is —

Primary structure: the covalent order of the twenty standard amino acids along the backbone. Two proteins with the same sequence will (almost always) fold to the same structure; two with 30% identity often share a fold but not the details.

Database cross-references. InterPro integrates a dozen domain/family signature databases into unified entries with residue-range hits. GO terms attach function/process/location labels with evidence codes. CATH codes position the fold in a four-level structural taxonomy. Organism is the NCBI-taxonomy species name.

— Where its atoms are —

The mmCIF block holds the 3D Cartesian coordinates of each backbone atom (N, Cα, C, O) in ångströms. mmCIF is the PDB's canonical archive format — a tagged-loop text representation of the atomic model.

Six rendered views show the 3D structure from the faces of a cube — i.e. along ±x, ±y, ±z. Rendering representation is drawn randomly per protein from cartoon (secondary-structure ribbons), sticks (backbone bonds), or molecular surface; coloring is either N→C rainbow (blue at the N-terminus through red at the C-terminus) or one color per chain.

— Local backbone conformation —

DSSP 8-state secondary structure assigns each residue one of H (α-helix), G (3₁₀-helix), I (π-helix), E (extended β-strand), B (isolated β-bridge), T (hydrogen-bonded turn), S (bend), or '-' (coil). The assignment is computed from backbone hydrogen-bond geometry via the Kabsch–Sander algorithm.

P-SEA three-state annotation labels each residue as helix, strand, or coil based purely on the geometry of the Cα trace. It serves as a fallback when the full backbone (and thus DSSP) is unavailable.

The φ/ψ torsion pair specifies the backbone conformation at each residue. φ rotates about the N–Cα bond, ψ about the Cα–C bond. Steric clashes forbid most of the (φ, ψ) plane — the allowed regions (α-helix basin, β-sheet basin, left-handed helix) are the Ramachandran-allowed regions.

— Global shape and packing —

The geometric summary reports three shape descriptors. Rg (radius of gyration) measures how spread out the Cα atoms are about their centre of mass; compact globular proteins have small Rg, elongated or unfolded ones large. Cα contacts (<8 Å, |i−j|>4) count long-range residue pairs in spatial proximity — high for tightly packed folds, near zero for rods or random coil. The bounding-box extents give the protein's footprint along x, y, z in Å.

Accessible surface area quantifies burial. A residue with SASA near zero is packed into the hydrophobic core; one with SASA >100 Å² sits on the surface. Computed here via the Shrake–Rupley numerical algorithm with a 1.4 Å probe.

Plot images: a contact map (which residues are close in 3D, as an N×N binary image), a Ramachandran scatter (backbone torsion angles, revealing secondary-structure composition at a glance), and — for AlphaFold structures — a PAE heatmap (pairwise prediction confidence).

— Structural neighborhood —

The Foldseek 3Di string encodes local tertiary geometry as a 20-letter alphabet — one character per residue — derived from the relative positions of nearby Cα atoms. Unlike the amino-acid sequence, 3Di is a direct function of the 3D structure, so two proteins with the same fold have similar 3Di strings even at low sequence identity.

Nearest PDB neighbors are the top structural matches found by Foldseek when searching this structure against the entire Protein Data Bank. Each hit reports a TM-score (0 to 1; >0.5 almost always implies the same fold) and an E-value. These are *structural* homologs — they may share no detectable sequence similarity.

— Confidence and disorder —

For AlphaFold models, the B-factor field carries pLDDT — the model's own estimate of local accuracy on a 0–100 scale. Regions with pLDDT<50 should be treated as essentially unmodeled; they often correspond to intrinsically disordered segments.

B-factor (Debye–Waller factor) reflects atomic displacement in the crystal lattice. It is an experimental observable (units Å²), not a prediction; low values mean the atom is pinned down, high values mean it moves or is heterogeneous across the crystal.

Predicted aligned error is AlphaFold's pairwise confidence. Unlike pLDDT (per-residue), PAE is per-residue-pair and captures whether two parts of the structure are correctly placed relative to each other. Units are ångströms of expected positional error.